Protein AF-W2XTQ4-F1 (afdb_monomer_lite)

Foldseek 3Di:
DWADQAQDPWDDKDWDADPVRFIWIDTPDPDAIKTKDKDKDFQFDCPPVCLPDDDTWDADPVRGMIIAIFIDGDPCVVVVFDPVQWDWDAKDKDFQDKAWDPDFAQWKKWKKWFADDDAQKKWFKQFLAFPVGFRQWTFIQGRVQQKTKIFRQRFDACPQCVNVVVVHGDDGDMTMDHHDWTWHWDDPDPPDDTDTDTHIWIWIWTRHNFKIWIDIPSRHIYIDGGDGRPPPGGRTIMIIHMNGIIIMFAHDPPDPDPDPDDPDDDDTTITMRRCVDPDPVVPDDDDDDDDDDDDDDDPVPVVVVVPPPDDDDDDDPPDDDDDDDDDDD

pLDDT: mean 73.16, std 25.36, range [21.41, 97.94]

Secondary structure (DSSP, 8-state):
----S-SSS-EEEEEEE-TTS-EEEEEETT---EEEEEEEE-SEE-TT-GGGSSSSEEE-TTSS-EEEEEEEE-GGGGGG--GGGEE-PPPEEEESS-EEEEEE-SEEEEEEEEEEE-TT-EEEEEEEE-TT----EEEEEETTTTEEEEE-TTT--TTSHHHHHTT-PPP---EEEE--PPEEEE-SSTTS--EEEEPPEEEEEEEETTEEEEEETTBEEEEEE----TTSS---EEEEEESSEEEEEE--TT-PPPPS--S-PPPP--EEE--S---STTS-S-------------TTSHHHHTT-------------PPPP-----

Structure (mmCIF, N/CA/C/O backbone):
data_AF-W2XTQ4-F1
#
_entry.id   AF-W2XTQ4-F1
#
loop_
_atom_site.group_PDB
_atom_site.id
_atom_site.type_symbol
_atom_site.label_atom_id
_atom_site.label_alt_id
_atom_site.label_comp_id
_atom_site.label_asym_id
_atom_site.label_entity_id
_atom_site.label_seq_id
_atom_site.pdbx_PDB_ins_code
_atom_site.Cartn_x
_atom_site.Cartn_y
_atom_site.Cartn_z
_atom_site.occupancy
_atom_site.B_iso_or_equiv
_atom_site.auth_seq_id
_atom_site.auth_comp_id
_atom_site.auth_asym_id
_atom_site.auth_atom_id
_atom_site.pdbx_PDB_model_num
ATOM 1 N N . MET A 1 1 ? 5.758 16.813 -13.718 1.00 60.22 1 MET A N 1
ATOM 2 C CA . MET A 1 1 ? 5.606 15.598 -12.892 1.00 60.22 1 MET A CA 1
ATOM 3 C C . MET A 1 1 ? 4.162 15.161 -13.041 1.00 60.22 1 MET A C 1
ATOM 5 O O . MET A 1 1 ? 3.302 16.027 -12.979 1.00 60.22 1 MET A O 1
ATOM 9 N N . VAL A 1 2 ? 3.907 13.888 -13.324 1.00 80.12 2 VAL A N 1
ATOM 10 C CA . VAL A 1 2 ? 2.549 13.318 -13.345 1.00 80.12 2 VAL A CA 1
ATOM 11 C C . VAL A 1 2 ? 2.475 12.247 -12.278 1.00 80.12 2 VAL A C 1
ATOM 13 O O . VAL A 1 2 ? 3.478 11.597 -11.984 1.00 80.12 2 VAL A O 1
ATOM 16 N N . GLY A 1 3 ? 1.312 12.143 -11.659 1.00 86.19 3 GLY A N 1
ATOM 17 C CA . GLY A 1 3 ? 1.116 11.345 -10.468 1.00 86.19 3 GLY A CA 1
ATOM 18 C C . GLY A 1 3 ? -0.142 11.766 -9.736 1.00 86.19 3 GLY A C 1
ATOM 19 O O . GLY A 1 3 ? -0.597 12.903 -9.864 1.00 86.19 3 GLY A O 1
ATOM 20 N N . VAL A 1 4 ? -0.656 10.852 -8.929 1.00 89.56 4 VAL A N 1
ATOM 21 C CA . VAL A 1 4 ? -1.723 11.113 -7.969 1.00 89.56 4 VAL A CA 1
ATOM 22 C C . VAL A 1 4 ? -1.098 11.096 -6.573 1.00 89.56 4 VAL A C 1
ATOM 24 O O . VAL A 1 4 ? -0.421 10.131 -6.222 1.00 89.56 4 VAL A O 1
ATOM 27 N N . SER A 1 5 ? -1.282 12.168 -5.791 1.00 89.62 5 SER A N 1
ATOM 28 C CA . SER A 1 5 ? -0.652 12.317 -4.466 1.00 89.62 5 SER A CA 1
ATOM 29 C C . SER A 1 5 ? -1.231 11.397 -3.392 1.00 89.62 5 SER A C 1
ATOM 31 O O . SER A 1 5 ? -0.560 11.117 -2.397 1.00 89.62 5 SER A O 1
ATOM 33 N N . ASP A 1 6 ? -2.483 10.985 -3.578 1.00 91.94 6 ASP A N 1
ATOM 34 C CA . ASP A 1 6 ? -3.183 9.933 -2.845 1.00 91.94 6 ASP A CA 1
ATOM 35 C C . ASP A 1 6 ? -4.415 9.513 -3.651 1.00 91.94 6 ASP A C 1
ATOM 37 O O . ASP A 1 6 ? -5.055 10.368 -4.266 1.00 91.94 6 ASP A O 1
ATOM 41 N N . ARG A 1 7 ? -4.734 8.219 -3.691 1.00 90.38 7 ARG A N 1
ATOM 42 C CA . ARG A 1 7 ? -5.797 7.692 -4.558 1.00 90.38 7 ARG A CA 1
ATOM 43 C C . ARG A 1 7 ? -7.169 7.573 -3.887 1.00 90.38 7 ARG A C 1
ATOM 45 O O . ARG A 1 7 ? -8.062 7.009 -4.514 1.00 90.38 7 ARG A O 1
ATOM 52 N N . CYS A 1 8 ? -7.374 8.082 -2.664 1.00 87.56 8 CYS A N 1
ATOM 53 C CA . CYS A 1 8 ? -8.699 8.016 -2.032 1.00 87.56 8 CYS A CA 1
ATOM 54 C C . CYS A 1 8 ? -9.037 9.120 -1.016 1.00 87.56 8 CYS A C 1
ATOM 56 O O . CYS A 1 8 ? -9.176 10.267 -1.422 1.00 87.56 8 CYS A O 1
ATOM 58 N N . ASP A 1 9 ? -9.247 8.780 0.267 1.00 80.88 9 ASP A N 1
ATOM 59 C CA . ASP A 1 9 ? -9.940 9.597 1.284 1.00 80.88 9 ASP A CA 1
ATOM 60 C C . ASP A 1 9 ? -9.151 10.878 1.674 1.00 80.88 9 ASP A C 1
ATOM 62 O O . ASP A 1 9 ? -9.571 11.655 2.532 1.00 80.88 9 ASP A O 1
ATOM 66 N N . TRP A 1 10 ? -8.006 11.116 1.031 1.00 86.50 10 TRP A N 1
ATOM 67 C CA . TRP A 1 10 ? -7.130 12.269 1.198 1.00 86.50 10 TRP A CA 1
ATOM 68 C C . TRP A 1 10 ? -7.424 13.363 0.166 1.00 86.50 10 TRP A C 1
ATOM 70 O O . TRP A 1 10 ? -7.422 13.126 -1.043 1.00 86.50 10 TRP A O 1
ATOM 80 N N . TYR A 1 11 ? -7.567 14.610 0.626 1.00 89.31 11 TYR A N 1
ATOM 81 C CA . TYR A 1 11 ? -7.790 15.759 -0.259 1.00 89.31 11 TYR A CA 1
ATOM 82 C C . TYR A 1 11 ? -7.131 17.052 0.248 1.00 89.31 11 TYR A C 1
ATOM 84 O O . TYR A 1 11 ? -6.504 17.073 1.302 1.00 89.31 11 TYR A O 1
ATOM 92 N N . ALA A 1 12 ? -7.268 18.150 -0.504 1.00 90.38 12 ALA A N 1
ATOM 93 C CA . ALA A 1 12 ? -6.798 19.488 -0.132 1.00 90.38 12 ALA A CA 1
ATOM 94 C C . ALA A 1 12 ? -5.296 19.535 0.205 1.00 90.38 12 ALA A C 1
ATOM 96 O O . ALA A 1 12 ? -4.871 20.142 1.190 1.00 90.38 12 ALA A O 1
ATOM 97 N N . SER A 1 13 ? -4.491 18.867 -0.625 1.00 90.44 13 SER A N 1
ATOM 98 C CA . SER A 1 13 ? -3.046 18.809 -0.444 1.00 90.44 13 SER A CA 1
ATOM 99 C C . SER A 1 13 ? -2.411 20.202 -0.511 1.00 90.44 13 SER A C 1
ATOM 101 O O . SER A 1 13 ? -2.707 20.987 -1.411 1.00 90.44 13 SER A O 1
ATOM 103 N N . SER A 1 14 ? -1.493 20.476 0.410 1.00 91.69 14 SER A N 1
ATOM 104 C CA . SER A 1 14 ? -0.631 21.658 0.434 1.00 91.69 14 SER A CA 1
ATOM 105 C C . SER A 1 14 ? 0.825 21.213 0.485 1.00 91.69 14 SER A C 1
ATOM 107 O O . SER A 1 14 ? 1.152 20.213 1.126 1.00 91.69 14 SER A O 1
ATOM 109 N N . ILE A 1 15 ? 1.694 21.945 -0.208 1.00 93.50 15 ILE A N 1
ATOM 110 C CA . ILE A 1 15 ? 3.120 21.641 -0.310 1.00 93.50 15 ILE A CA 1
ATOM 111 C C . ILE A 1 15 ? 3.938 22.823 0.204 1.00 93.50 15 ILE A C 1
ATOM 113 O O . ILE A 1 15 ? 3.622 23.974 -0.094 1.00 93.50 15 ILE A O 1
ATOM 117 N N . TYR A 1 16 ? 4.983 22.533 0.968 1.00 94.00 16 TYR A N 1
ATOM 118 C CA . TYR A 1 16 ? 5.972 23.510 1.412 1.00 94.00 16 TYR A CA 1
ATOM 119 C C . TYR A 1 16 ? 7.366 22.877 1.402 1.00 94.00 16 TYR A C 1
ATOM 121 O O . TYR A 1 16 ? 7.498 21.655 1.341 1.00 94.00 16 TYR A O 1
ATOM 129 N N . THR A 1 17 ? 8.405 23.704 1.452 1.00 95.81 17 THR A N 1
ATOM 130 C CA . THR A 1 17 ? 9.794 23.243 1.562 1.00 95.81 17 THR A CA 1
ATOM 131 C C . THR A 1 17 ? 10.233 23.336 3.019 1.00 95.81 17 THR A C 1
ATOM 133 O O . THR A 1 17 ? 10.021 24.373 3.648 1.00 95.81 17 THR A O 1
ATOM 136 N N . ASP A 1 18 ? 10.789 22.259 3.576 1.00 91.38 18 ASP A N 1
ATOM 137 C CA . ASP A 1 18 ? 11.335 22.270 4.938 1.00 91.38 18 ASP A CA 1
ATOM 138 C C . ASP A 1 18 ? 12.758 22.865 4.993 1.00 91.38 18 ASP A C 1
ATOM 140 O O . ASP A 1 18 ? 13.362 23.188 3.971 1.00 91.38 18 ASP A O 1
ATOM 144 N N . ASN A 1 19 ? 13.322 22.975 6.199 1.00 91.25 19 ASN A N 1
ATOM 145 C CA . ASN A 1 19 ? 14.671 23.517 6.420 1.00 91.25 19 ASN A CA 1
ATOM 146 C C . ASN A 1 19 ? 15.806 22.641 5.846 1.00 91.25 19 ASN A C 1
ATOM 148 O O . ASN A 1 19 ? 16.964 23.043 5.902 1.00 91.25 19 ASN A O 1
ATOM 152 N N . ASN A 1 20 ? 15.497 21.444 5.336 1.00 90.94 20 ASN A N 1
ATOM 153 C CA . ASN A 1 20 ? 16.443 20.523 4.703 1.00 90.94 20 ASN A CA 1
ATOM 154 C C . ASN A 1 20 ? 16.205 20.421 3.184 1.00 90.94 20 ASN A C 1
ATOM 156 O O . ASN A 1 20 ? 16.573 19.413 2.576 1.00 90.94 20 ASN A O 1
ATOM 160 N N . ASP A 1 21 ? 15.545 21.420 2.588 1.00 92.62 21 ASP A N 1
ATOM 161 C CA . ASP A 1 21 ? 15.193 21.487 1.166 1.00 92.62 21 ASP A CA 1
ATOM 162 C C . ASP A 1 21 ? 14.301 20.330 0.675 1.00 92.62 21 ASP A C 1
ATOM 164 O O . ASP A 1 21 ? 14.247 20.014 -0.520 1.00 92.62 21 ASP A O 1
ATOM 168 N N . LYS A 1 22 ? 13.556 19.683 1.580 1.00 92.06 22 LYS A N 1
ATOM 169 C CA . LYS A 1 22 ? 12.593 18.639 1.216 1.00 92.06 22 LYS A CA 1
ATOM 170 C C . LYS A 1 22 ? 11.252 19.256 0.879 1.00 92.06 22 LYS A C 1
ATOM 172 O O . LYS A 1 22 ? 10.713 20.051 1.644 1.00 92.06 22 LYS A O 1
ATOM 177 N N . ASN A 1 23 ? 10.656 18.809 -0.223 1.00 94.75 23 ASN A N 1
ATOM 178 C CA . ASN A 1 23 ? 9.264 19.127 -0.514 1.00 94.75 23 ASN A CA 1
ATOM 179 C C . ASN A 1 23 ? 8.361 18.247 0.354 1.00 94.75 23 ASN A C 1
ATOM 181 O O . ASN A 1 23 ? 8.284 17.031 0.153 1.00 94.75 23 ASN A O 1
ATOM 185 N N . VAL A 1 24 ? 7.687 18.867 1.316 1.00 94.81 24 VAL A N 1
ATOM 186 C CA . VAL A 1 24 ? 6.777 18.206 2.243 1.00 94.81 24 VAL A CA 1
ATOM 187 C C . VAL A 1 24 ? 5.342 18.448 1.802 1.00 94.81 24 VAL A C 1
ATOM 189 O O . VAL A 1 24 ? 4.906 19.586 1.633 1.00 94.81 24 VAL A O 1
ATOM 192 N N . LEU A 1 25 ? 4.608 17.356 1.619 1.00 93.00 25 LEU A N 1
ATOM 193 C CA . LEU A 1 25 ? 3.191 17.345 1.306 1.00 93.00 25 LEU A CA 1
ATOM 194 C C . LEU A 1 25 ? 2.390 16.995 2.562 1.00 93.00 25 LEU A C 1
ATOM 196 O O . LEU A 1 25 ? 2.622 15.968 3.203 1.00 93.00 25 LEU A O 1
ATOM 200 N N . ILE A 1 26 ? 1.407 17.834 2.860 1.00 91.75 26 ILE A N 1
ATOM 201 C CA . ILE A 1 26 ? 0.380 17.608 3.877 1.00 91.75 26 ILE A CA 1
ATOM 202 C C . ILE A 1 26 ? -0.995 17.733 3.231 1.00 91.75 26 ILE A C 1
ATOM 204 O O . ILE A 1 26 ? -1.133 18.307 2.153 1.00 91.75 26 ILE A O 1
ATOM 208 N N . GLY A 1 27 ? -2.022 17.190 3.864 1.00 87.94 27 GLY A N 1
ATOM 209 C CA . GLY A 1 27 ? -3.370 17.226 3.319 1.00 87.94 27 GLY A CA 1
ATOM 210 C C . GLY A 1 27 ? -4.399 16.784 4.337 1.00 87.94 27 GLY A C 1
ATOM 211 O O . GLY A 1 27 ? -4.090 16.428 5.475 1.00 87.94 27 GLY A O 1
ATOM 212 N N . TRP A 1 28 ? -5.653 16.866 3.929 1.00 82.81 28 TRP A N 1
ATOM 213 C CA . TRP A 1 28 ? -6.788 16.580 4.776 1.00 82.81 28 TRP A CA 1
ATOM 214 C C . TRP A 1 28 ? -7.114 15.090 4.737 1.00 82.81 28 TRP A C 1
ATOM 216 O O . TRP A 1 28 ? -7.752 14.625 3.799 1.00 82.81 28 TRP A O 1
ATOM 226 N N . MET A 1 29 ? -6.648 14.371 5.765 1.00 75.50 29 MET A N 1
ATOM 227 C CA . MET A 1 29 ? -7.227 13.129 6.300 1.00 75.50 29 MET A CA 1
ATOM 228 C C . MET A 1 29 ? -6.543 12.707 7.626 1.00 75.50 29 MET A C 1
ATOM 230 O O . MET A 1 29 ? -6.311 11.522 7.828 1.00 75.50 29 MET A O 1
ATOM 234 N N . LEU A 1 30 ? -6.205 13.634 8.544 1.00 65.69 30 LEU A N 1
ATOM 235 C CA . LEU A 1 30 ? -5.440 13.334 9.785 1.00 65.69 30 LEU A CA 1
ATOM 236 C C . LEU A 1 30 ? -4.272 12.364 9.539 1.00 65.69 30 LEU A C 1
ATOM 238 O O . LEU A 1 30 ? -4.198 11.277 10.114 1.00 65.69 30 LEU A O 1
ATOM 242 N N . SER A 1 31 ? -3.418 12.748 8.609 1.00 76.19 31 SER A N 1
ATOM 243 C CA . SER A 1 31 ? -2.576 11.828 7.874 1.00 76.19 31 SER A CA 1
ATOM 244 C C . SER A 1 31 ? -1.106 12.227 7.953 1.00 76.19 31 SER A C 1
ATOM 246 O O . SER A 1 31 ? -0.775 13.379 8.254 1.00 76.19 31 SER A O 1
ATOM 248 N N . VAL A 1 32 ? -0.205 11.267 7.754 1.00 90.00 32 VAL A N 1
ATOM 249 C CA . VAL A 1 32 ? 1.225 11.484 7.978 1.00 90.00 32 VAL A CA 1
ATOM 250 C C . VAL A 1 32 ? 1.807 12.449 6.935 1.00 90.00 32 VAL A C 1
ATOM 252 O O . VAL A 1 32 ? 1.440 12.382 5.757 1.00 90.00 32 VAL A O 1
ATOM 255 N N . PRO A 1 33 ? 2.735 13.346 7.326 1.00 92.50 33 PRO A N 1
ATOM 256 C CA . PRO A 1 33 ? 3.447 14.194 6.377 1.00 92.50 33 PRO A CA 1
ATOM 257 C C . PRO A 1 33 ? 4.277 13.339 5.416 1.00 92.50 33 PRO A C 1
ATOM 259 O O . PRO A 1 33 ? 4.882 12.336 5.811 1.00 92.50 33 PRO A O 1
ATOM 262 N N . ARG A 1 34 ? 4.323 13.751 4.148 1.00 93.50 34 ARG A N 1
ATOM 263 C CA . ARG A 1 34 ? 4.948 12.988 3.059 1.00 93.50 34 ARG A CA 1
ATOM 264 C C . ARG A 1 34 ? 6.080 13.787 2.435 1.00 93.50 34 ARG A C 1
ATOM 266 O O . ARG A 1 34 ? 5.943 14.984 2.219 1.00 93.50 34 ARG A O 1
ATOM 273 N N . GLU A 1 35 ? 7.178 13.128 2.104 1.00 94.75 35 GLU A N 1
ATOM 274 C CA . GLU A 1 35 ? 8.188 13.675 1.200 1.00 94.75 35 GLU A CA 1
ATOM 275 C C . GLU A 1 35 ? 7.741 13.391 -0.238 1.00 94.75 35 GLU A C 1
ATOM 277 O O . GLU A 1 35 ? 7.417 12.246 -0.574 1.00 94.75 35 GLU A O 1
ATOM 282 N N . VAL A 1 36 ? 7.716 14.422 -1.084 1.00 94.44 36 VAL A N 1
ATOM 283 C CA . VAL A 1 36 ? 7.367 14.296 -2.505 1.00 94.44 36 VAL A CA 1
ATOM 284 C C . VAL A 1 36 ? 8.520 14.712 -3.410 1.00 94.44 36 VAL A C 1
ATOM 286 O O . VAL A 1 36 ? 9.294 15.619 -3.112 1.00 94.44 36 VAL A O 1
ATOM 289 N N . GLY A 1 37 ? 8.646 14.041 -4.548 1.00 93.44 37 GLY A N 1
ATOM 290 C CA . GLY A 1 37 ? 9.739 14.273 -5.486 1.00 93.44 37 GLY A CA 1
ATOM 291 C C . GLY A 1 37 ? 9.514 13.572 -6.816 1.00 93.44 37 GLY A C 1
ATOM 292 O O . GLY A 1 37 ? 8.406 13.150 -7.129 1.00 93.44 37 GLY A O 1
ATOM 293 N N . VAL A 1 38 ? 10.562 13.455 -7.630 1.00 92.38 38 VAL A N 1
ATOM 294 C CA . VAL A 1 38 ? 10.506 12.683 -8.880 1.00 92.38 38 VAL A CA 1
ATOM 295 C C . VAL A 1 38 ? 11.062 11.289 -8.615 1.00 92.38 38 VAL A C 1
ATOM 297 O O . VAL A 1 38 ? 12.249 11.146 -8.324 1.00 92.38 38 VAL A O 1
ATOM 300 N N . ALA A 1 39 ? 10.231 10.261 -8.769 1.00 92.06 39 ALA A N 1
ATOM 301 C CA . ALA A 1 39 ? 10.692 8.880 -8.806 1.00 92.06 39 ALA A CA 1
ATOM 302 C C . ALA A 1 39 ? 11.054 8.504 -10.249 1.00 92.06 39 ALA A C 1
ATOM 304 O O . ALA A 1 39 ? 10.296 8.771 -11.184 1.00 92.06 39 ALA A O 1
ATOM 305 N N . ILE A 1 40 ? 12.232 7.904 -10.428 1.00 91.31 40 ILE A N 1
ATOM 306 C CA . ILE A 1 40 ? 12.733 7.445 -11.727 1.00 91.31 40 ILE A CA 1
ATOM 307 C C . ILE A 1 40 ? 13.061 5.962 -11.615 1.00 91.31 40 ILE A C 1
ATOM 309 O O . ILE A 1 40 ? 13.910 5.591 -10.800 1.00 91.31 40 ILE A O 1
ATOM 313 N N . VAL A 1 41 ? 12.428 5.153 -12.460 1.00 89.50 41 VAL A N 1
ATOM 314 C CA . VAL A 1 41 ? 12.773 3.741 -12.671 1.00 89.50 41 VAL A CA 1
ATOM 315 C C . VAL A 1 41 ? 13.462 3.649 -14.030 1.00 89.50 41 VAL A C 1
ATOM 317 O O . VAL A 1 41 ? 13.018 4.293 -14.980 1.00 89.50 41 VAL A O 1
ATOM 320 N N . ARG A 1 42 ? 14.590 2.942 -14.098 1.00 89.38 42 ARG A N 1
ATOM 321 C CA . ARG A 1 42 ? 15.464 2.845 -15.277 1.00 89.38 42 ARG A CA 1
ATOM 322 C C . ARG A 1 42 ? 15.679 1.387 -15.641 1.00 89.38 42 ARG A C 1
ATOM 324 O O . ARG A 1 42 ? 15.408 0.523 -14.813 1.00 89.38 42 ARG A O 1
ATOM 331 N N . ASP A 1 43 ? 16.217 1.169 -16.835 1.00 88.12 43 ASP A N 1
ATOM 332 C CA . ASP A 1 43 ? 16.655 -0.139 -17.316 1.00 88.12 43 ASP A CA 1
ATOM 333 C C . ASP A 1 43 ? 15.504 -1.158 -17.332 1.00 88.12 43 ASP A C 1
ATOM 335 O O . ASP A 1 43 ? 15.683 -2.339 -17.040 1.00 88.12 43 ASP A O 1
ATOM 339 N N . ILE A 1 44 ? 14.299 -0.672 -17.649 1.00 87.12 44 ILE A N 1
ATOM 340 C CA . ILE A 1 44 ? 13.077 -1.472 -17.670 1.00 87.12 44 ILE A CA 1
ATOM 341 C C . ILE A 1 44 ? 13.099 -2.383 -18.890 1.00 87.12 44 ILE A C 1
ATOM 343 O O . ILE A 1 44 ? 13.146 -1.923 -20.031 1.00 87.12 44 ILE A O 1
ATOM 347 N N . TYR A 1 45 ? 12.997 -3.680 -18.633 1.00 85.56 45 TYR A N 1
ATOM 348 C CA . TYR A 1 45 ? 12.687 -4.678 -19.633 1.00 85.56 45 TYR A CA 1
ATOM 349 C C . TYR A 1 45 ? 11.174 -4.887 -19.684 1.00 85.56 45 TYR A C 1
ATOM 351 O O . TYR A 1 45 ? 10.590 -5.602 -18.873 1.00 85.56 45 TYR A O 1
ATOM 359 N N . ASP A 1 46 ? 10.518 -4.220 -20.629 1.00 77.50 46 ASP A N 1
ATOM 360 C CA . ASP A 1 46 ? 9.060 -4.243 -20.744 1.00 77.50 46 ASP A CA 1
ATOM 361 C C . ASP A 1 46 ? 8.553 -5.488 -21.494 1.00 77.50 46 ASP A C 1
ATOM 363 O O . ASP A 1 46 ? 8.059 -5.394 -22.619 1.00 77.50 46 ASP A O 1
ATOM 367 N N . VAL A 1 47 ? 8.700 -6.666 -20.874 1.00 67.12 47 VAL A N 1
ATOM 368 C CA . VAL A 1 47 ? 8.258 -7.969 -21.425 1.00 67.12 47 VAL A CA 1
ATOM 369 C C . VAL A 1 47 ? 6.785 -7.942 -21.830 1.00 67.12 47 VAL A C 1
ATOM 371 O O . VAL A 1 47 ? 6.399 -8.498 -22.856 1.00 67.12 47 VAL A O 1
ATOM 374 N N . ASP A 1 48 ? 5.978 -7.249 -21.035 1.00 65.75 48 ASP A N 1
ATOM 375 C CA . ASP A 1 48 ? 4.523 -7.317 -21.080 1.00 65.75 48 ASP A CA 1
ATOM 376 C C . ASP A 1 48 ? 3.875 -6.072 -21.729 1.00 65.75 48 ASP A C 1
ATOM 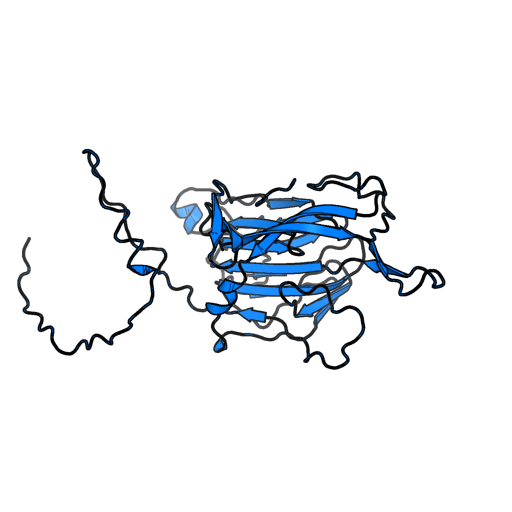378 O O . ASP A 1 48 ? 2.655 -5.911 -21.689 1.00 65.75 48 ASP A O 1
ATOM 382 N N . GLN A 1 49 ? 4.667 -5.168 -22.327 1.00 67.69 49 GLN A N 1
ATOM 383 C CA . GLN A 1 49 ? 4.204 -3.887 -22.903 1.00 67.69 49 GLN A CA 1
ATOM 384 C C . GLN A 1 49 ? 3.425 -2.991 -21.916 1.00 67.69 49 GLN A C 1
ATOM 386 O O . GLN A 1 49 ? 2.566 -2.186 -22.298 1.00 67.69 49 GLN A O 1
ATOM 391 N N . HIS A 1 50 ? 3.722 -3.109 -20.624 1.00 67.56 50 HIS A N 1
ATOM 392 C CA . HIS A 1 50 ? 3.042 -2.409 -19.542 1.00 67.56 50 HIS A CA 1
ATOM 393 C C . HIS A 1 50 ? 3.391 -0.919 -19.465 1.00 67.56 50 HIS A C 1
ATOM 395 O O . HIS A 1 50 ? 2.665 -0.161 -18.816 1.00 67.56 50 HIS A O 1
ATOM 401 N N . LEU A 1 51 ? 4.445 -0.454 -20.145 1.00 72.19 51 LEU A N 1
ATOM 402 C CA . LEU A 1 51 ? 4.781 0.973 -20.177 1.00 72.19 51 LEU A CA 1
ATOM 403 C C . LEU A 1 51 ? 3.702 1.824 -20.862 1.00 72.19 51 LEU A C 1
ATOM 405 O O . LEU A 1 51 ? 3.605 3.019 -20.584 1.00 72.19 51 LEU A O 1
ATOM 409 N N . VAL A 1 52 ? 2.856 1.206 -21.694 1.00 62.41 52 VAL A N 1
ATOM 410 C CA . VAL A 1 52 ? 1.713 1.839 -22.382 1.00 62.41 52 VAL A CA 1
ATOM 411 C C . VAL A 1 52 ? 0.382 1.584 -21.635 1.00 62.41 52 VAL A C 1
ATOM 413 O O . VAL A 1 52 ? -0.703 1.756 -22.185 1.00 62.41 52 VAL A O 1
ATOM 416 N N . GLY A 1 53 ? 0.450 1.151 -20.372 1.00 67.81 53 GLY A N 1
ATOM 417 C CA . GLY A 1 53 ? -0.699 0.762 -19.554 1.00 67.81 53 GLY A CA 1
ATOM 418 C C . GLY A 1 53 ? -1.390 1.897 -18.788 1.00 67.81 53 GLY A C 1
ATOM 419 O O . GLY A 1 53 ? -1.110 3.084 -18.947 1.00 67.81 53 GLY A O 1
ATOM 420 N N . LYS A 1 54 ? -2.329 1.506 -17.917 1.00 76.12 54 LYS A N 1
ATOM 421 C CA . LYS A 1 54 ? -3.045 2.427 -17.024 1.00 76.12 54 LYS A CA 1
ATOM 422 C C . LYS A 1 54 ? -2.143 2.823 -15.861 1.00 76.12 54 LYS A C 1
ATOM 424 O O . LYS A 1 54 ? -1.979 2.027 -14.944 1.00 76.12 54 LYS A O 1
ATOM 429 N N . GLY A 1 55 ? -1.626 4.044 -15.848 1.00 78.06 55 GLY A N 1
ATOM 430 C CA . GLY A 1 55 ? -1.010 4.606 -14.652 1.00 78.06 55 GLY A CA 1
ATOM 431 C C . GLY A 1 55 ? -0.360 5.965 -14.865 1.00 78.06 55 GLY A C 1
ATOM 432 O O . GLY A 1 55 ? -0.408 6.540 -15.950 1.00 78.06 55 GLY A O 1
ATOM 433 N N . ASP A 1 56 ? 0.203 6.497 -13.784 1.00 85.50 56 ASP A N 1
ATOM 434 C CA . ASP A 1 56 ? 0.573 7.907 -13.696 1.00 85.50 56 ASP A CA 1
ATOM 435 C C . ASP A 1 56 ? 2.084 8.105 -13.876 1.00 85.50 56 ASP A C 1
ATOM 437 O O . ASP A 1 56 ? 2.806 8.429 -12.932 1.00 85.50 56 ASP A O 1
ATOM 441 N N . TRP A 1 57 ? 2.599 7.892 -15.085 1.00 89.00 57 TRP A N 1
ATOM 442 C CA . TRP A 1 57 ? 4.019 8.088 -15.396 1.00 89.00 57 TRP A CA 1
ATOM 443 C C . TRP A 1 57 ? 4.240 8.631 -16.809 1.00 89.00 57 TRP A C 1
ATOM 445 O O . TRP A 1 57 ? 3.386 8.539 -17.684 1.00 89.00 57 TRP A O 1
ATOM 455 N N . ILE A 1 58 ? 5.425 9.201 -17.030 1.00 89.25 58 ILE A N 1
ATOM 456 C CA . ILE A 1 58 ? 5.954 9.530 -18.358 1.00 89.25 58 ILE A CA 1
ATOM 457 C C . ILE A 1 58 ? 7.014 8.494 -18.705 1.00 89.25 58 ILE A C 1
ATOM 459 O O . ILE A 1 58 ? 7.894 8.227 -17.887 1.00 89.25 58 ILE A O 1
ATOM 463 N N . VAL A 1 59 ? 6.952 7.963 -19.921 1.00 88.75 59 VAL A N 1
ATOM 464 C CA . VAL A 1 59 ? 7.925 7.009 -20.467 1.00 88.75 59 VAL A CA 1
ATOM 465 C C . VAL A 1 59 ? 8.959 7.758 -21.318 1.00 88.75 59 VAL A C 1
ATOM 467 O O . VAL A 1 59 ? 8.613 8.735 -21.982 1.00 88.75 59 VAL A O 1
ATOM 470 N N . SER A 1 60 ? 10.226 7.337 -21.284 1.00 86.81 60 SER A N 1
ATOM 471 C CA . SER A 1 60 ? 11.267 7.811 -22.206 1.00 86.81 60 SER A CA 1
ATOM 472 C C . SER A 1 60 ? 11.000 7.375 -23.649 1.00 86.81 60 SER A C 1
ATOM 474 O O . SER A 1 60 ? 10.337 6.369 -23.896 1.00 86.81 60 SER A O 1
ATOM 476 N N . ASP A 1 61 ? 11.599 8.078 -24.613 1.00 85.00 61 ASP A N 1
ATOM 477 C CA . ASP A 1 61 ? 11.531 7.694 -26.031 1.00 85.00 61 ASP A CA 1
ATOM 478 C C . ASP A 1 61 ? 12.111 6.290 -26.280 1.00 85.00 61 ASP A C 1
ATOM 480 O O . ASP A 1 61 ? 11.601 5.536 -27.109 1.00 85.00 61 ASP A O 1
ATOM 484 N N . SER A 1 62 ? 13.148 5.920 -25.520 1.00 81.69 62 SER A N 1
ATOM 485 C CA . SER A 1 62 ? 13.787 4.599 -25.528 1.00 81.69 62 SER A CA 1
ATOM 486 C C . SER A 1 62 ? 12.963 3.498 -24.851 1.00 81.69 62 SER A C 1
ATOM 488 O O . SER A 1 62 ? 13.327 2.332 -24.970 1.00 81.69 62 SER A O 1
ATOM 490 N N . LYS A 1 63 ? 11.843 3.835 -24.191 1.00 82.38 63 LYS A N 1
ATOM 491 C CA . LYS A 1 63 ? 10.925 2.895 -23.516 1.00 82.38 63 LYS A CA 1
ATOM 492 C C . LYS A 1 63 ? 11.590 1.985 -22.478 1.00 82.38 63 LYS A C 1
ATOM 494 O O . LYS A 1 63 ? 11.206 0.839 -22.303 1.00 82.38 63 LYS A O 1
ATOM 499 N N . ASP A 1 64 ? 12.571 2.523 -21.776 1.00 83.75 64 ASP A N 1
ATOM 500 C CA . ASP A 1 64 ? 13.366 1.837 -20.751 1.00 83.75 64 ASP A CA 1
ATOM 501 C C . ASP A 1 64 ? 13.389 2.608 -19.421 1.00 83.75 64 ASP A C 1
ATOM 503 O O . ASP A 1 64 ? 13.913 2.129 -18.416 1.00 83.75 64 ASP A O 1
ATOM 507 N N . ILE A 1 65 ? 12.835 3.823 -19.397 1.00 88.19 65 ILE A N 1
ATOM 508 C CA . ILE A 1 65 ? 12.831 4.706 -18.236 1.00 88.19 65 ILE A CA 1
ATOM 509 C C . ILE A 1 65 ? 11.422 5.249 -18.041 1.00 88.19 65 ILE A C 1
ATOM 511 O O . ILE A 1 65 ? 10.828 5.801 -18.969 1.00 88.19 65 ILE A O 1
ATOM 515 N N . ILE A 1 66 ? 10.929 5.194 -16.804 1.00 91.12 66 ILE A N 1
ATOM 516 C CA . ILE A 1 66 ? 9.743 5.947 -16.394 1.00 91.12 66 ILE A CA 1
ATOM 517 C C . ILE A 1 66 ? 10.084 7.022 -15.373 1.00 91.12 66 ILE A C 1
ATOM 519 O O . ILE A 1 66 ? 10.975 6.870 -14.534 1.00 91.12 66 ILE A O 1
ATOM 523 N N . LYS A 1 67 ? 9.334 8.121 -15.436 1.00 92.50 67 LYS A N 1
ATOM 524 C CA . LYS A 1 67 ? 9.325 9.188 -14.435 1.00 92.50 67 LYS A CA 1
ATOM 525 C C . LYS A 1 67 ? 7.912 9.354 -13.894 1.00 92.50 67 LYS A C 1
ATOM 527 O O . LYS A 1 67 ? 6.980 9.575 -14.663 1.00 92.50 67 LYS A O 1
ATOM 532 N N . THR A 1 68 ? 7.766 9.311 -12.579 1.00 93.56 68 THR A N 1
ATOM 533 C CA . THR A 1 68 ? 6.484 9.466 -11.879 1.00 93.56 68 THR A CA 1
ATOM 534 C C . THR A 1 68 ? 6.655 10.332 -10.628 1.00 93.56 68 THR A C 1
ATOM 536 O O . THR A 1 68 ? 7.770 10.745 -10.288 1.00 93.56 68 THR A O 1
ATOM 539 N N . LEU A 1 69 ? 5.549 10.658 -9.967 1.00 94.06 69 LEU A N 1
ATOM 540 C CA . LEU A 1 69 ? 5.548 11.266 -8.643 1.00 94.06 69 LEU A CA 1
ATOM 541 C C . LEU A 1 69 ? 6.123 10.268 -7.631 1.00 94.06 69 LEU A C 1
ATOM 543 O O . LEU A 1 69 ? 5.563 9.203 -7.393 1.00 94.06 69 LEU A O 1
ATOM 547 N N . GLY A 1 70 ? 7.243 10.640 -7.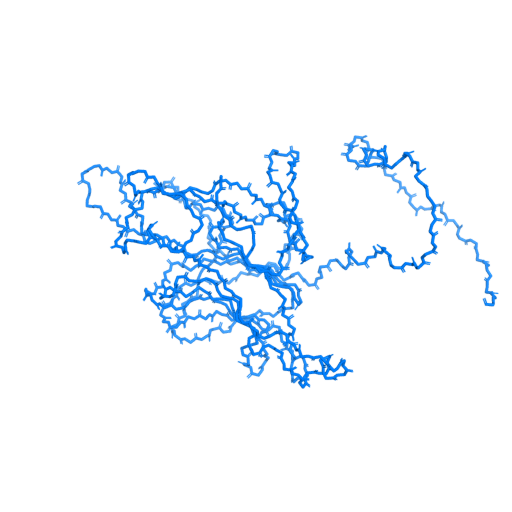023 1.00 95.38 70 GLY A N 1
ATOM 548 C CA . GLY A 1 70 ? 7.723 10.013 -5.804 1.00 95.38 70 GLY A CA 1
ATOM 549 C C . GLY A 1 70 ? 6.916 10.529 -4.619 1.00 95.38 70 GLY A C 1
ATOM 550 O O . GLY A 1 70 ? 6.723 11.739 -4.486 1.00 95.38 70 GLY A O 1
ATOM 551 N N . VAL A 1 71 ? 6.451 9.617 -3.776 1.00 94.38 71 VAL A N 1
ATOM 552 C CA . VAL A 1 71 ? 5.713 9.911 -2.550 1.00 94.38 71 VAL A CA 1
ATOM 553 C C . VAL A 1 71 ? 6.053 8.852 -1.510 1.00 94.38 71 VAL A C 1
ATOM 555 O O . VAL A 1 71 ? 5.885 7.657 -1.742 1.00 94.38 71 VAL A O 1
ATOM 558 N N . LYS A 1 72 ? 6.548 9.294 -0.358 1.00 95.06 72 LYS A N 1
ATOM 559 C CA . LYS A 1 72 ? 6.902 8.422 0.766 1.00 95.06 72 LYS A CA 1
ATOM 560 C C . LYS A 1 72 ? 6.694 9.153 2.093 1.00 95.06 72 LYS A C 1
ATOM 562 O O . LYS A 1 72 ? 6.624 10.384 2.094 1.00 95.06 72 LYS A O 1
ATOM 567 N N . PRO A 1 73 ? 6.624 8.448 3.227 1.00 94.56 73 PRO A N 1
ATOM 568 C CA . PRO A 1 73 ? 6.519 9.089 4.535 1.00 94.56 73 PRO A CA 1
ATOM 569 C C . PRO A 1 73 ? 7.717 9.998 4.809 1.00 94.56 73 PRO A C 1
ATOM 571 O O . PRO A 1 73 ? 8.850 9.677 4.437 1.00 94.56 73 PRO A O 1
ATOM 574 N N . LEU A 1 74 ? 7.484 11.135 5.467 1.00 93.44 74 LEU A N 1
ATOM 575 C CA . LEU A 1 74 ? 8.559 12.051 5.830 1.00 93.44 74 LEU A CA 1
ATOM 576 C C . LEU A 1 74 ? 9.571 11.332 6.732 1.00 93.44 74 LEU A C 1
ATOM 578 O O . LEU A 1 74 ? 9.214 10.784 7.774 1.00 93.44 74 LEU A O 1
ATOM 582 N N . SER A 1 75 ? 10.853 11.373 6.365 1.00 89.12 75 SER A N 1
ATOM 583 C CA . SER A 1 75 ? 11.914 10.651 7.086 1.00 89.12 75 SER A CA 1
ATOM 584 C C . SER A 1 75 ? 11.995 10.998 8.574 1.00 89.12 75 SER A C 1
ATOM 586 O O . SER A 1 75 ? 12.386 10.163 9.380 1.00 89.12 75 SER A O 1
ATOM 588 N N . ASN A 1 76 ? 11.616 12.217 8.957 1.00 86.81 76 ASN A N 1
ATOM 589 C CA . ASN A 1 76 ? 11.717 12.680 10.340 1.00 86.81 76 ASN A CA 1
ATOM 590 C C . ASN A 1 76 ? 10.675 12.031 11.260 1.00 86.81 76 ASN A C 1
ATOM 592 O O . ASN A 1 76 ? 10.847 12.063 12.474 1.00 86.81 76 ASN A O 1
ATOM 596 N N . LEU A 1 77 ? 9.651 11.363 10.711 1.00 87.50 77 LEU A N 1
ATOM 597 C CA . LEU A 1 77 ? 8.718 10.549 11.499 1.00 87.50 77 LEU A CA 1
ATOM 598 C C . LEU A 1 77 ? 9.436 9.449 12.285 1.00 87.50 77 LEU A C 1
ATOM 600 O O . LEU A 1 77 ? 8.951 9.018 13.326 1.00 87.50 77 LEU A O 1
ATOM 604 N N . GLN A 1 78 ? 10.625 9.037 11.835 1.00 85.81 78 GLN A N 1
ATOM 605 C CA . GLN A 1 78 ? 11.445 8.066 12.550 1.00 85.81 78 GLN A CA 1
ATOM 606 C C . GLN A 1 78 ? 11.863 8.547 13.946 1.00 85.81 78 GLN A C 1
ATOM 608 O O . GLN A 1 78 ? 12.036 7.716 14.830 1.00 85.81 78 GLN A O 1
ATOM 613 N N . LEU A 1 79 ? 11.972 9.864 14.156 1.00 86.75 79 LEU A N 1
ATOM 614 C CA . LEU A 1 79 ? 12.327 10.467 15.446 1.00 86.75 79 LEU A CA 1
ATOM 615 C C . LEU A 1 79 ? 11.205 10.345 16.486 1.00 86.75 79 LEU A C 1
ATOM 617 O O . LEU A 1 79 ? 11.456 10.504 17.675 1.00 86.75 79 LEU A O 1
ATOM 621 N N . LEU A 1 80 ? 9.973 10.072 16.044 1.00 85.75 80 LEU A N 1
ATOM 622 C CA . LEU A 1 80 ? 8.802 9.908 16.909 1.00 85.75 80 LEU A CA 1
ATOM 623 C C . LEU A 1 80 ? 8.584 8.448 17.335 1.00 85.75 80 LEU A C 1
ATOM 625 O O . LEU A 1 80 ? 7.636 8.150 18.060 1.00 85.75 80 LEU A O 1
ATOM 629 N N . ARG A 1 81 ? 9.421 7.521 16.858 1.00 85.75 81 ARG A N 1
ATOM 630 C CA . ARG A 1 81 ? 9.279 6.092 17.139 1.00 85.75 81 ARG A CA 1
ATOM 631 C C . ARG A 1 81 ? 9.737 5.783 18.558 1.00 85.75 81 ARG A C 1
ATOM 633 O O . ARG A 1 81 ? 10.807 6.207 18.982 1.00 85.75 81 ARG A O 1
ATOM 640 N N . ASN A 1 82 ? 8.954 4.979 19.267 1.00 83.50 82 ASN A N 1
ATOM 641 C CA . ASN A 1 82 ? 9.376 4.412 20.539 1.00 83.50 82 ASN A CA 1
ATOM 642 C C . ASN A 1 82 ? 10.251 3.178 20.277 1.00 83.50 82 ASN A C 1
ATOM 644 O O . ASN A 1 82 ? 9.739 2.139 19.863 1.00 83.50 82 ASN A O 1
ATOM 648 N N . GLU A 1 83 ? 11.554 3.273 20.545 1.00 80.94 83 GLU A N 1
ATOM 649 C CA . GLU A 1 83 ? 12.502 2.167 20.333 1.00 80.94 83 GLU A CA 1
ATOM 650 C C . GLU A 1 83 ? 12.134 0.898 21.117 1.00 80.94 83 GLU A C 1
ATOM 652 O O . GLU A 1 83 ? 12.387 -0.206 20.645 1.00 80.94 83 GLU A O 1
ATOM 657 N N . ASN A 1 84 ? 11.460 1.034 22.265 1.00 80.62 84 ASN A N 1
ATOM 658 C CA . ASN A 1 84 ? 11.017 -0.106 23.075 1.00 80.62 84 ASN A CA 1
ATOM 659 C C . ASN A 1 84 ? 9.794 -0.830 22.493 1.00 80.62 84 ASN A C 1
ATOM 661 O O . ASN A 1 84 ? 9.440 -1.902 22.968 1.00 80.62 84 ASN A O 1
ATOM 665 N N . SER A 1 85 ? 9.124 -0.232 21.504 1.00 78.81 85 SER A N 1
ATOM 666 C CA . SER A 1 85 ? 7.958 -0.817 20.829 1.00 78.81 85 SER A CA 1
ATOM 667 C C . SER A 1 85 ? 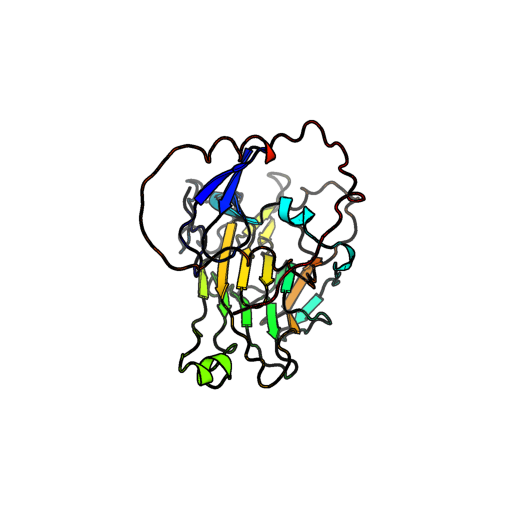8.300 -1.536 19.526 1.00 78.81 85 SER A C 1
ATOM 669 O O . SER A 1 85 ? 7.398 -1.946 18.791 1.00 78.81 85 SER A O 1
ATOM 671 N N . LEU A 1 86 ? 9.596 -1.619 19.218 1.00 79.50 86 LEU A N 1
ATOM 672 C CA . LEU A 1 86 ? 10.095 -2.182 17.982 1.00 79.50 86 LEU A CA 1
ATOM 673 C C . LEU A 1 86 ? 10.053 -3.707 18.042 1.00 79.50 86 LEU A C 1
ATOM 675 O O . LEU A 1 86 ? 10.826 -4.335 18.761 1.00 79.50 86 LEU A O 1
ATOM 679 N N . GLU A 1 87 ? 9.195 -4.291 17.219 1.00 81.56 87 GLU A N 1
ATOM 680 C CA . GLU A 1 87 ? 9.078 -5.738 17.086 1.00 81.56 87 GLU A CA 1
ATOM 681 C C . GLU A 1 87 ? 9.722 -6.220 15.791 1.00 81.56 87 GLU A C 1
ATOM 683 O O . GLU A 1 87 ? 9.465 -5.693 14.701 1.00 81.56 87 GLU A O 1
ATOM 688 N N . HIS A 1 88 ? 10.558 -7.250 15.925 1.00 72.81 88 HIS A N 1
ATOM 689 C CA . HIS A 1 88 ? 11.317 -7.846 14.836 1.00 72.81 88 HIS A CA 1
ATOM 690 C C . HIS A 1 88 ? 10.744 -9.203 14.449 1.00 72.81 88 HIS A C 1
ATOM 692 O O . HIS A 1 88 ? 10.889 -10.193 15.161 1.00 72.81 88 HIS A O 1
ATOM 698 N N . VAL A 1 89 ? 10.156 -9.264 13.260 1.00 75.56 89 VAL A N 1
ATOM 699 C CA . VAL A 1 89 ? 9.712 -10.516 12.645 1.00 75.56 89 VAL A CA 1
ATOM 700 C C . VAL A 1 89 ? 10.801 -10.992 11.687 1.00 75.56 89 VAL A C 1
ATOM 702 O O . VAL A 1 89 ? 11.297 -10.226 10.853 1.00 75.56 89 VAL A O 1
ATOM 705 N N . ALA A 1 90 ? 11.210 -12.252 11.842 1.00 77.38 90 ALA A N 1
ATOM 706 C CA . ALA A 1 90 ? 12.127 -12.913 10.918 1.00 77.38 90 ALA A CA 1
ATOM 707 C C . ALA A 1 90 ? 11.500 -13.028 9.517 1.00 77.38 90 ALA A C 1
ATOM 709 O O . ALA A 1 90 ? 10.324 -12.734 9.328 1.00 77.38 90 ALA A O 1
ATOM 710 N N . SER A 1 91 ? 12.272 -13.457 8.518 1.00 85.44 91 SER A N 1
ATOM 711 C CA . SER A 1 91 ? 11.690 -13.744 7.203 1.00 85.44 91 SER A CA 1
ATOM 712 C C . SER A 1 91 ? 10.637 -14.850 7.315 1.00 85.44 91 SER A C 1
ATOM 714 O O . SER A 1 91 ? 10.883 -15.870 7.960 1.00 85.44 91 SER A O 1
ATOM 716 N N . VAL A 1 92 ? 9.475 -14.636 6.703 1.00 87.44 92 VAL A N 1
ATOM 717 C CA . VAL A 1 92 ? 8.319 -15.533 6.776 1.00 87.44 92 VAL A CA 1
ATOM 718 C C . VAL A 1 92 ? 7.948 -15.986 5.370 1.00 87.44 92 VAL A C 1
ATOM 720 O O . VAL A 1 92 ? 7.726 -15.150 4.498 1.00 87.44 92 VAL A O 1
ATOM 723 N N . SER A 1 93 ? 7.878 -17.301 5.163 1.00 91.06 93 SER A N 1
ATOM 724 C CA . SER A 1 93 ? 7.314 -17.894 3.947 1.00 91.06 93 SER A CA 1
ATOM 725 C C . SER A 1 93 ? 5.826 -18.125 4.156 1.00 91.06 93 SER A C 1
ATOM 727 O O . SER A 1 93 ? 5.436 -18.737 5.149 1.00 91.06 93 SER A O 1
ATOM 729 N N . VAL A 1 94 ? 5.014 -17.644 3.225 1.00 91.50 94 VAL A N 1
ATOM 730 C CA . VAL A 1 94 ? 3.559 -17.777 3.218 1.00 91.50 94 VAL A CA 1
ATOM 731 C C . VAL A 1 94 ? 3.184 -18.558 1.966 1.00 91.50 94 VAL A C 1
ATOM 733 O O . VAL A 1 94 ? 3.573 -18.154 0.878 1.00 91.50 94 VAL A O 1
ATOM 736 N N . ASN A 1 95 ? 2.444 -19.658 2.119 1.00 88.50 95 ASN A N 1
ATOM 737 C CA . ASN A 1 95 ? 2.177 -20.605 1.031 1.00 88.50 95 ASN A CA 1
ATOM 738 C C . ASN A 1 95 ? 0.661 -20.717 0.790 1.00 88.50 95 ASN A C 1
ATOM 740 O O . ASN A 1 95 ? 0.022 -21.681 1.217 1.00 88.50 95 ASN A O 1
ATOM 744 N N . GLY A 1 96 ? 0.051 -19.682 0.203 1.00 81.50 96 GLY A N 1
ATOM 745 C CA . GLY A 1 96 ? -1.381 -19.668 -0.143 1.00 81.50 96 GLY A CA 1
ATOM 746 C C . GLY A 1 96 ? -2.375 -19.556 1.029 1.00 81.50 96 GLY A C 1
ATOM 747 O O . GLY A 1 96 ? -3.588 -19.579 0.816 1.00 81.50 96 GLY A O 1
ATOM 748 N N . LEU A 1 97 ? -1.899 -19.447 2.274 1.00 81.31 97 LEU A N 1
ATOM 749 C CA . LEU A 1 97 ? -2.724 -19.297 3.479 1.00 81.31 97 LEU A CA 1
ATOM 750 C C . LEU A 1 97 ? -2.233 -18.128 4.326 1.00 81.31 97 LEU A C 1
ATOM 752 O O . LEU A 1 97 ? -1.032 -17.948 4.487 1.00 81.31 97 LEU A O 1
ATOM 756 N N . SER A 1 98 ? -3.154 -17.373 4.929 1.00 88.06 98 SER A N 1
ATOM 757 C CA . SER A 1 98 ? -2.788 -16.264 5.812 1.00 88.06 98 SER A CA 1
ATOM 758 C C . SER A 1 98 ? -2.018 -16.755 7.042 1.00 88.06 98 SER A C 1
ATOM 760 O O . SER A 1 98 ? -2.472 -17.659 7.747 1.00 88.06 98 SER A O 1
ATOM 762 N N . GLN A 1 99 ? -0.892 -16.114 7.349 1.00 90.69 99 GLN A N 1
ATOM 763 C CA . GLN A 1 99 ? -0.098 -16.385 8.542 1.00 90.69 99 GLN A CA 1
ATOM 764 C C . GLN A 1 99 ? -0.279 -15.268 9.568 1.00 90.69 99 GLN A C 1
ATOM 766 O O . GLN A 1 99 ? 0.195 -14.147 9.382 1.00 90.69 99 GLN A O 1
ATOM 771 N N . VAL A 1 100 ? -0.956 -15.589 10.671 1.00 90.38 100 VAL A N 1
ATOM 772 C CA . VAL A 1 100 ? -1.160 -14.660 11.790 1.00 90.38 100 VAL A CA 1
ATOM 773 C C . VAL A 1 100 ? 0.168 -14.411 12.500 1.00 90.38 100 VAL A C 1
ATOM 775 O O . VAL A 1 100 ? 0.897 -15.347 12.832 1.00 90.38 100 VAL A O 1
ATOM 778 N N . LEU A 1 101 ? 0.482 -13.141 12.733 1.00 88.94 101 LEU A N 1
ATOM 779 C CA . LEU A 1 101 ? 1.644 -12.725 13.503 1.00 88.94 101 LEU A CA 1
ATOM 780 C C . LEU A 1 101 ? 1.292 -12.714 14.991 1.00 88.94 101 LEU A C 1
ATOM 782 O O . LEU A 1 101 ? 0.175 -12.372 15.372 1.00 88.94 101 LEU A O 1
ATOM 786 N N . ASN A 1 102 ? 2.264 -13.022 15.850 1.00 87.62 102 ASN A N 1
ATOM 787 C CA . ASN A 1 102 ? 2.109 -12.885 17.301 1.00 87.62 102 ASN A CA 1
ATOM 788 C C . ASN A 1 102 ? 2.275 -11.417 17.744 1.00 87.62 102 ASN A C 1
ATOM 790 O O . ASN A 1 102 ? 3.044 -11.116 18.651 1.00 87.62 102 ASN A O 1
ATOM 794 N N . LEU A 1 103 ? 1.617 -10.505 17.028 1.00 84.38 103 LEU A N 1
ATOM 795 C CA . LEU A 1 103 ? 1.653 -9.061 17.216 1.00 84.38 103 LEU A CA 1
ATOM 796 C C . LEU A 1 103 ? 0.218 -8.549 17.168 1.00 84.38 103 LEU A C 1
ATOM 798 O O . LEU A 1 103 ? -0.537 -8.886 16.254 1.00 84.38 103 LEU A O 1
ATOM 802 N N . THR A 1 104 ? -0.145 -7.730 18.148 1.00 87.31 104 THR A N 1
ATOM 803 C CA . THR A 1 104 ? -1.492 -7.170 18.266 1.00 87.31 104 THR A CA 1
ATOM 804 C C . THR A 1 104 ? -1.416 -5.679 18.529 1.00 87.31 104 THR A C 1
ATOM 806 O O . THR A 1 104 ? -0.679 -5.252 19.416 1.00 87.31 104 THR A O 1
ATOM 809 N N . GLY A 1 105 ? -2.201 -4.884 17.813 1.00 87.69 105 GLY A N 1
ATOM 810 C CA . GLY A 1 105 ? -2.269 -3.448 18.036 1.00 87.69 105 GLY A CA 1
ATOM 811 C C . GLY A 1 105 ? -3.371 -2.774 17.230 1.00 87.69 105 GLY A C 1
ATOM 812 O O . GLY A 1 105 ? -3.691 -3.167 16.109 1.00 87.69 105 GLY A O 1
ATOM 813 N N . ALA A 1 106 ? -3.954 -1.723 17.806 1.00 88.69 106 ALA A N 1
ATOM 814 C CA . ALA A 1 106 ? -4.850 -0.826 17.076 1.00 88.69 106 ALA A CA 1
ATOM 815 C C . ALA A 1 106 ? -4.104 0.249 16.288 1.00 88.69 106 ALA A C 1
ATOM 817 O O . ALA A 1 106 ? -4.626 0.734 15.284 1.00 88.69 106 ALA 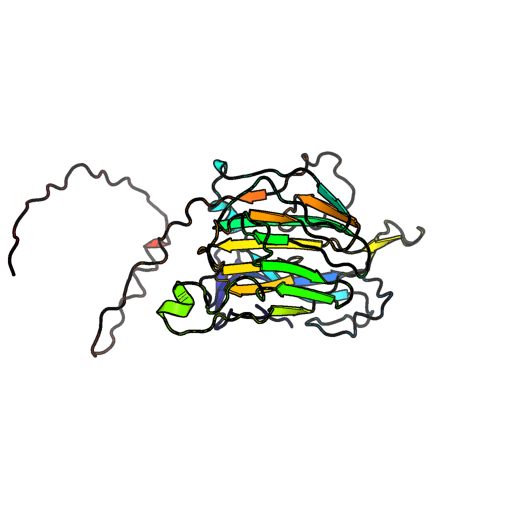A O 1
ATOM 818 N N . SER A 1 107 ? -2.893 0.580 16.731 1.00 91.00 107 SER A N 1
ATOM 819 C CA . SER A 1 107 ? -2.027 1.557 16.096 1.00 91.00 107 SER A CA 1
ATOM 820 C C . SER A 1 107 ? -0.631 0.976 15.947 1.00 91.00 107 SER A C 1
ATOM 822 O O . SER A 1 107 ? -0.032 0.520 16.922 1.00 91.00 107 SER A O 1
ATOM 824 N N . PHE A 1 108 ? -0.132 0.949 14.717 1.00 91.19 108 PHE A N 1
ATOM 825 C CA . PHE A 1 108 ? 1.197 0.454 14.408 1.00 91.19 108 PHE A CA 1
ATOM 826 C C . PHE A 1 108 ? 1.708 0.988 13.071 1.00 91.19 108 PHE A C 1
ATOM 828 O O . PHE A 1 108 ? 0.948 1.337 12.168 1.00 91.19 108 PHE A O 1
ATOM 835 N N . GLU A 1 109 ? 3.025 1.012 12.941 1.00 92.56 109 GLU A N 1
ATOM 836 C CA . GLU A 1 109 ? 3.722 1.195 11.671 1.00 92.56 109 GLU A CA 1
ATOM 837 C C . GLU A 1 109 ? 4.278 -0.158 11.231 1.00 92.56 109 GLU A C 1
ATOM 839 O O . GLU A 1 109 ? 4.926 -0.822 12.032 1.00 92.56 109 GLU A O 1
ATOM 844 N N . LEU A 1 110 ? 4.044 -0.556 9.982 1.00 91.69 110 LEU A N 1
ATOM 845 C CA . LEU A 1 110 ? 4.540 -1.793 9.386 1.00 91.69 110 LEU A CA 1
ATOM 846 C C . LEU A 1 110 ? 5.416 -1.460 8.181 1.00 91.69 110 LEU A C 1
ATOM 848 O O . LEU A 1 110 ? 4.983 -0.775 7.256 1.00 91.69 110 LEU A O 1
ATOM 852 N N . ILE A 1 111 ? 6.645 -1.977 8.180 1.00 92.38 111 ILE A N 1
ATOM 853 C CA . ILE A 1 111 ? 7.577 -1.852 7.055 1.00 92.38 111 ILE A CA 1
ATOM 854 C C . ILE A 1 111 ? 8.006 -3.248 6.620 1.00 92.38 111 ILE A C 1
ATOM 856 O O . ILE A 1 111 ? 8.683 -3.963 7.366 1.00 92.38 111 ILE A O 1
ATOM 860 N N . ALA A 1 112 ? 7.619 -3.628 5.408 1.00 92.12 112 ALA A N 1
ATOM 861 C CA . ALA A 1 112 ? 7.799 -4.977 4.897 1.00 92.12 112 ALA A CA 1
ATOM 862 C C . ALA A 1 112 ? 8.209 -4.961 3.427 1.00 92.12 112 ALA A C 1
ATOM 864 O O . ALA A 1 112 ? 7.692 -4.187 2.630 1.00 92.12 112 ALA A O 1
ATOM 865 N N . GLU A 1 113 ? 9.112 -5.863 3.069 1.00 92.81 113 GLU A N 1
ATOM 866 C CA . GLU A 1 113 ? 9.458 -6.155 1.686 1.00 92.81 113 GLU A CA 1
ATOM 867 C C . GLU A 1 113 ? 8.996 -7.577 1.355 1.00 92.81 113 GLU A C 1
ATOM 869 O O . GLU A 1 113 ? 9.282 -8.516 2.103 1.00 92.81 113 GLU A O 1
ATOM 874 N N . VAL A 1 114 ? 8.300 -7.741 0.234 1.00 92.31 114 VAL A N 1
ATOM 875 C CA . VAL A 1 114 ? 8.008 -9.049 -0.355 1.00 92.31 114 VAL A CA 1
ATOM 876 C C . VAL A 1 114 ? 9.153 -9.355 -1.312 1.00 92.31 114 VAL A C 1
ATOM 878 O O . VAL A 1 114 ? 9.274 -8.758 -2.382 1.00 92.31 114 VAL A O 1
ATOM 881 N N . ALA A 1 115 ? 10.061 -10.214 -0.853 1.00 82.25 115 ALA A N 1
ATOM 882 C CA . ALA A 1 115 ? 11.324 -10.499 -1.523 1.00 82.25 115 ALA A CA 1
ATOM 883 C C . ALA A 1 115 ? 11.129 -11.290 -2.816 1.00 82.25 115 ALA A C 1
ATOM 885 O O . ALA A 1 115 ? 11.864 -11.067 -3.775 1.00 82.25 115 ALA A O 1
ATOM 886 N N . ASP A 1 116 ? 10.172 -12.214 -2.791 1.00 86.62 116 ASP A N 1
ATOM 887 C CA . ASP A 1 116 ? 9.794 -13.067 -3.906 1.00 86.62 116 ASP A CA 1
ATOM 888 C C . ASP A 1 116 ? 8.329 -13.479 -3.742 1.00 86.62 116 ASP A C 1
ATOM 890 O O . ASP A 1 116 ? 7.870 -13.675 -2.611 1.00 86.62 116 ASP A O 1
ATOM 894 N N . PHE A 1 117 ? 7.609 -13.557 -4.855 1.00 92.88 117 PHE A N 1
ATOM 895 C CA . PHE A 1 117 ? 6.257 -14.094 -4.935 1.00 92.88 117 PHE A CA 1
ATOM 896 C C . PHE A 1 117 ? 5.911 -14.432 -6.387 1.00 92.88 117 PHE A C 1
ATOM 898 O O . PHE A 1 117 ? 6.373 -13.785 -7.333 1.00 92.88 117 PHE A O 1
ATOM 905 N N . GLU A 1 118 ? 5.072 -15.444 -6.568 1.00 91.19 118 GLU A N 1
ATOM 906 C CA . GLU A 1 118 ? 4.654 -15.900 -7.893 1.00 91.19 118 GLU A CA 1
ATOM 907 C C . GLU A 1 118 ? 3.876 -14.820 -8.674 1.00 91.19 118 GLU A C 1
ATOM 909 O O . GLU A 1 118 ? 3.045 -14.091 -8.127 1.00 91.19 118 GLU A O 1
ATOM 914 N N . ARG A 1 119 ? 4.116 -14.722 -9.990 1.00 91.81 119 ARG A N 1
ATOM 915 C CA . ARG A 1 119 ? 3.403 -13.766 -10.855 1.00 91.81 119 ARG A CA 1
ATOM 916 C C . ARG A 1 119 ? 1.913 -14.081 -10.938 1.00 91.81 119 ARG A C 1
ATOM 918 O O . ARG A 1 119 ? 1.518 -15.237 -11.022 1.00 91.81 119 ARG A O 1
ATOM 925 N N . GLY A 1 120 ? 1.104 -13.030 -11.002 1.00 92.56 120 GLY A N 1
ATOM 926 C CA . GLY A 1 120 ? -0.355 -13.117 -11.064 1.00 92.56 120 GLY A CA 1
ATOM 927 C C . GLY A 1 120 ? -1.025 -13.393 -9.717 1.00 92.56 120 GLY A C 1
ATOM 928 O O . GLY A 1 120 ? -2.249 -13.405 -9.665 1.00 92.56 120 GLY A O 1
ATOM 929 N N . ASN A 1 121 ? -0.251 -13.579 -8.645 1.00 95.00 121 ASN A N 1
ATOM 930 C CA . ASN A 1 121 ? -0.786 -13.774 -7.306 1.00 95.00 121 ASN A CA 1
ATOM 931 C C . ASN A 1 121 ? -0.929 -12.463 -6.528 1.00 95.00 121 ASN A C 1
ATOM 933 O O . ASN A 1 121 ? -0.300 -11.442 -6.818 1.00 95.00 121 ASN A O 1
ATOM 937 N N . GLU A 1 122 ? -1.769 -12.536 -5.505 1.00 96.12 122 GLU A N 1
ATOM 938 C CA . GLU A 1 122 ? -2.002 -11.491 -4.525 1.00 96.12 122 GLU A CA 1
ATOM 939 C C . GLU A 1 122 ? -1.068 -11.667 -3.329 1.00 96.12 122 GLU A C 1
ATOM 941 O O . GLU A 1 122 ? -0.908 -12.780 -2.824 1.00 96.12 122 GLU A O 1
ATOM 946 N N . VAL A 1 123 ? -0.495 -10.569 -2.833 1.00 97.06 123 VAL A N 1
ATOM 947 C CA . VAL A 1 123 ? 0.338 -10.557 -1.619 1.00 97.06 123 VAL A CA 1
ATOM 948 C C . VAL A 1 123 ? 0.082 -9.313 -0.778 1.00 97.06 123 VAL A C 1
ATOM 950 O O . VAL A 1 123 ? -0.124 -8.221 -1.306 1.00 97.06 123 VAL A O 1
ATOM 953 N N . GLY A 1 124 ? 0.129 -9.444 0.546 1.00 96.31 124 GLY A N 1
ATOM 954 C CA . GLY A 1 124 ? 0.001 -8.299 1.438 1.00 96.31 124 GLY A CA 1
ATOM 955 C C . GLY A 1 124 ? -0.289 -8.665 2.886 1.00 96.31 124 GLY A C 1
ATOM 956 O O . GLY A 1 124 ? 0.291 -9.601 3.440 1.00 96.31 124 GLY A O 1
ATOM 957 N N . PHE A 1 125 ? -1.183 -7.901 3.508 1.00 95.81 125 PHE A N 1
ATOM 958 C CA . PHE A 1 125 ? -1.433 -7.924 4.945 1.00 95.81 125 PHE A CA 1
ATOM 959 C C . PHE A 1 125 ? -2.921 -7.941 5.254 1.00 95.81 125 PHE A C 1
ATOM 961 O O . PHE A 1 125 ? -3.733 -7.329 4.565 1.00 95.81 125 PHE A O 1
ATOM 968 N N . GLU A 1 126 ? -3.264 -8.574 6.361 1.00 94.25 126 GLU A N 1
ATOM 969 C CA . GLU A 1 126 ? -4.550 -8.410 7.018 1.00 94.25 126 GLU A CA 1
ATOM 970 C C . GLU A 1 126 ? -4.306 -7.611 8.291 1.00 94.25 126 GLU A C 1
ATOM 972 O O . GLU A 1 126 ? -3.423 -7.944 9.085 1.00 94.25 126 GLU A O 1
ATOM 977 N N . VAL A 1 127 ? -5.065 -6.538 8.469 1.00 92.75 127 VAL A N 1
ATOM 978 C CA . VAL A 1 127 ? -4.908 -5.618 9.593 1.00 92.75 127 VAL A CA 1
ATOM 979 C C . VAL A 1 127 ? -6.218 -5.510 10.342 1.00 92.75 127 VAL A C 1
ATOM 981 O O . VAL A 1 127 ? -7.292 -5.654 9.757 1.00 92.75 127 VAL A O 1
ATOM 984 N N . ARG A 1 128 ? -6.122 -5.248 11.648 1.00 90.19 128 ARG A N 1
ATOM 985 C CA . ARG A 1 128 ? -7.289 -5.171 12.535 1.00 90.19 128 ARG A CA 1
ATOM 986 C C . ARG A 1 128 ? -8.134 -6.450 12.459 1.00 90.19 128 ARG A C 1
ATOM 988 O O . ARG A 1 128 ? -9.353 -6.406 12.519 1.00 90.19 128 ARG A O 1
ATOM 995 N N . ARG A 1 129 ? -7.475 -7.603 12.312 1.00 88.12 129 ARG A N 1
ATOM 996 C CA . ARG A 1 129 ? -8.120 -8.918 12.256 1.00 88.12 129 ARG A CA 1
ATOM 997 C C . ARG A 1 129 ? -8.772 -9.226 13.606 1.00 88.12 129 ARG A C 1
ATOM 999 O O . ARG A 1 129 ? -8.141 -9.046 14.650 1.00 88.12 129 ARG A O 1
ATOM 1006 N N . SER A 1 130 ? -10.005 -9.722 13.576 1.00 85.00 130 SER A N 1
ATOM 1007 C CA . SER A 1 130 ? -10.701 -10.235 14.759 1.00 85.00 130 SER A CA 1
ATOM 1008 C C . SER A 1 130 ? -9.989 -11.467 15.330 1.00 85.00 130 SER A C 1
ATOM 1010 O O . SER A 1 130 ? -9.492 -12.316 14.583 1.00 85.00 130 SER A O 1
ATOM 1012 N N . SER A 1 131 ? -10.039 -11.652 16.653 1.00 75.38 131 SER A N 1
ATOM 1013 C CA . SER A 1 131 ? -9.583 -12.894 17.295 1.00 75.38 131 SER A CA 1
ATOM 1014 C C . SER A 1 131 ? -10.339 -14.154 16.838 1.00 75.38 131 SER A C 1
ATOM 1016 O O . SER A 1 131 ? -9.849 -15.260 17.040 1.00 75.38 131 SER A O 1
ATOM 1018 N N . THR A 1 132 ? -11.524 -14.011 16.235 1.00 74.06 132 THR A N 1
ATOM 1019 C CA . THR A 1 132 ? -12.308 -15.121 15.659 1.00 74.06 132 THR A CA 1
ATOM 1020 C C . THR A 1 132 ? -11.849 -15.512 14.250 1.00 74.06 132 THR A C 1
ATOM 1022 O O . THR A 1 132 ? -12.228 -16.564 13.743 1.00 74.06 132 THR A O 1
ATOM 1025 N N . GLY A 1 133 ? -10.961 -14.715 13.645 1.00 69.00 133 GLY A N 1
ATOM 1026 C CA . GLY A 1 133 ? -10.365 -14.984 12.342 1.00 69.00 133 GLY A CA 1
ATOM 1027 C C . GLY A 1 133 ? -11.001 -14.238 11.171 1.00 69.00 133 GLY A C 1
ATOM 1028 O O . GLY A 1 133 ? -10.558 -14.433 10.036 1.00 69.00 133 GLY A O 1
ATOM 1029 N N . ASP A 1 134 ? -11.978 -13.371 11.430 1.00 73.00 134 ASP A N 1
ATOM 1030 C CA . ASP A 1 134 ? -12.593 -12.550 10.393 1.00 73.00 134 ASP A CA 1
ATOM 1031 C C . ASP A 1 134 ? -11.597 -11.532 9.821 1.00 73.00 134 ASP A C 1
ATOM 1033 O O . ASP A 1 134 ? -10.948 -10.763 10.541 1.00 73.00 134 ASP A O 1
ATOM 1037 N N . LYS A 1 135 ? -11.467 -11.552 8.488 1.00 71.88 135 LYS A N 1
ATOM 1038 C CA . LYS A 1 135 ? -10.624 -10.632 7.714 1.00 71.88 135 LYS A CA 1
ATOM 1039 C C . LYS A 1 135 ? -11.317 -9.277 7.609 1.00 71.88 135 LYS A C 1
ATOM 1041 O O . LYS A 1 135 ? -11.973 -9.004 6.612 1.00 71.88 135 LYS A O 1
ATOM 1046 N N . GLU A 1 136 ? -11.206 -8.456 8.642 1.00 80.56 136 GLU A N 1
ATOM 1047 C CA . GLU A 1 136 ? -11.901 -7.165 8.694 1.00 80.56 136 GLU A CA 1
ATOM 1048 C C . GLU A 1 136 ? -11.351 -6.151 7.684 1.00 80.56 136 GLU A C 1
ATOM 1050 O O . GLU A 1 136 ? -12.103 -5.382 7.084 1.00 80.56 136 GLU A O 1
ATOM 1055 N N . THR A 1 137 ? -10.038 -6.134 7.460 1.00 92.00 137 THR A N 1
ATOM 1056 C CA . THR A 1 137 ? -9.424 -5.300 6.424 1.00 92.00 137 THR A CA 1
ATOM 1057 C C . THR A 1 137 ? -8.186 -5.972 5.852 1.00 92.00 137 THR A C 1
ATOM 1059 O O . THR A 1 137 ? -7.345 -6.476 6.600 1.00 92.00 137 THR A O 1
ATOM 1062 N N . THR A 1 138 ? -8.043 -5.940 4.529 1.00 95.19 138 THR A N 1
ATOM 1063 C CA . THR A 1 138 ? -6.848 -6.443 3.842 1.00 95.19 138 THR A CA 1
ATOM 1064 C C . THR A 1 138 ? -6.207 -5.367 2.979 1.00 95.19 138 THR A C 1
ATOM 1066 O O . THR A 1 138 ? -6.894 -4.616 2.293 1.00 95.19 138 THR A O 1
ATOM 1069 N N . ILE A 1 139 ? -4.881 -5.307 3.006 1.00 97.44 139 ILE A N 1
ATOM 1070 C CA . ILE A 1 139 ? -4.048 -4.434 2.181 1.00 97.44 139 ILE A CA 1
ATOM 1071 C C . ILE A 1 139 ? -3.256 -5.351 1.259 1.00 97.44 139 ILE A C 1
ATOM 1073 O O . ILE A 1 139 ? -2.396 -6.083 1.740 1.00 97.44 139 ILE A O 1
ATOM 1077 N N . VAL A 1 140 ? -3.553 -5.347 -0.035 1.00 97.25 140 VAL A N 1
ATOM 1078 C CA . VAL A 1 140 ? -3.038 -6.343 -0.982 1.00 97.25 140 VAL A CA 1
ATOM 1079 C C . VAL A 1 140 ? -2.502 -5.660 -2.233 1.00 97.25 140 VAL A C 1
ATOM 1081 O O . VAL A 1 140 ? -3.093 -4.704 -2.730 1.00 97.25 140 VAL A O 1
ATOM 1084 N N . TYR A 1 141 ? -1.378 -6.152 -2.745 1.00 97.94 141 TYR A N 1
ATOM 1085 C CA . TYR A 1 141 ? -0.990 -5.963 -4.134 1.00 97.94 141 TYR A CA 1
ATOM 1086 C C . TYR A 1 141 ? -1.499 -7.147 -4.952 1.00 97.94 141 TYR A C 1
ATOM 1088 O O . TYR A 1 141 ? -1.101 -8.283 -4.698 1.00 97.94 141 TYR A O 1
ATOM 1096 N N . ASP A 1 142 ? -2.372 -6.864 -5.912 1.00 97.12 142 ASP A N 1
ATOM 1097 C CA . ASP A 1 142 ? -2.845 -7.806 -6.917 1.00 97.12 142 ASP A CA 1
ATOM 1098 C C . ASP A 1 142 ? -1.988 -7.640 -8.174 1.00 97.12 142 ASP A C 1
ATOM 1100 O O . ASP A 1 142 ? -2.053 -6.619 -8.876 1.00 97.12 142 ASP A O 1
ATOM 1104 N N . ASP A 1 143 ? -1.155 -8.643 -8.442 1.00 95.00 143 ASP A N 1
ATOM 1105 C CA . ASP A 1 143 ? -0.314 -8.644 -9.625 1.00 95.00 143 ASP A CA 1
ATOM 1106 C C . ASP A 1 143 ? -1.109 -8.905 -10.908 1.00 95.00 143 ASP A C 1
ATOM 1108 O O . ASP A 1 143 ? -0.803 -8.310 -11.937 1.00 95.00 143 ASP A O 1
ATOM 1112 N N . ALA A 1 144 ? -2.143 -9.743 -10.896 1.00 94.00 144 ALA A N 1
ATOM 1113 C CA . ALA A 1 144 ? -2.930 -10.005 -12.100 1.00 94.00 144 ALA A CA 1
ATOM 1114 C C . ALA A 1 144 ? -3.619 -8.724 -12.599 1.00 94.00 144 ALA A C 1
ATOM 1116 O O . ALA A 1 144 ? -3.545 -8.400 -13.787 1.00 94.00 144 ALA A O 1
ATOM 1117 N N . GLU A 1 145 ? -4.215 -7.952 -11.689 1.00 94.31 145 GLU A N 1
ATOM 1118 C CA . GLU A 1 145 ? -4.907 -6.704 -12.019 1.00 94.31 145 GLU A CA 1
ATOM 1119 C C . GLU A 1 145 ? -4.010 -5.457 -12.006 1.00 94.31 145 GLU A C 1
ATOM 1121 O O . GLU A 1 145 ? -4.442 -4.382 -12.445 1.00 94.31 145 GLU A O 1
ATOM 1126 N N . LYS A 1 146 ? -2.766 -5.585 -11.522 1.00 94.12 146 LYS A N 1
ATOM 1127 C CA . LYS A 1 146 ? -1.794 -4.491 -11.360 1.00 94.12 146 LYS A CA 1
ATOM 1128 C C . LYS A 1 146 ? -2.359 -3.371 -10.481 1.00 94.12 146 LYS A C 1
ATOM 1130 O O . LYS A 1 146 ? -2.418 -2.203 -10.890 1.00 94.12 146 LYS A O 1
ATOM 1135 N N . LYS A 1 147 ? -2.822 -3.730 -9.278 1.00 96.00 147 LYS A N 1
ATOM 1136 C CA . LYS A 1 147 ? -3.466 -2.815 -8.321 1.00 96.00 147 LYS A CA 1
ATOM 1137 C C . LYS A 1 147 ? -2.944 -3.004 -6.904 1.00 96.00 147 LYS A C 1
ATOM 1139 O O . LYS A 1 147 ? -2.697 -4.116 -6.466 1.00 96.00 147 LYS A O 1
ATOM 1144 N N . VAL A 1 148 ? -2.854 -1.909 -6.158 1.00 97.69 148 VAL A N 1
ATOM 1145 C CA . VAL A 1 148 ? -2.815 -1.942 -4.691 1.00 97.69 148 VAL A CA 1
ATOM 1146 C C . VAL A 1 148 ? -4.224 -1.663 -4.191 1.00 97.69 148 VAL A C 1
ATOM 1148 O O . VAL A 1 148 ? -4.856 -0.708 -4.649 1.00 97.69 148 VAL A O 1
ATOM 1151 N N . ILE A 1 149 ? -4.711 -2.496 -3.277 1.00 97.62 149 ILE A N 1
ATOM 1152 C CA . ILE A 1 149 ? -6.099 -2.546 -2.826 1.00 97.62 149 ILE A CA 1
ATOM 1153 C C . ILE A 1 149 ? -6.130 -2.491 -1.297 1.00 97.62 149 ILE A C 1
ATOM 1155 O O . ILE A 1 149 ? -5.399 -3.217 -0.626 1.00 97.62 149 ILE A O 1
ATOM 1159 N N . ILE A 1 150 ? -7.004 -1.650 -0.750 1.00 96.50 150 ILE A N 1
ATOM 1160 C CA . ILE A 1 150 ? -7.469 -1.718 0.635 1.00 96.50 150 ILE A CA 1
ATOM 1161 C C . ILE A 1 150 ? -8.907 -2.228 0.585 1.00 96.50 150 ILE A C 1
ATOM 1163 O O . ILE A 1 150 ? -9.829 -1.486 0.233 1.00 96.50 150 ILE A O 1
ATOM 1167 N N . ASP A 1 151 ? -9.103 -3.501 0.915 1.00 93.75 151 ASP A N 1
ATOM 1168 C CA . ASP A 1 151 ? -10.432 -4.089 1.029 1.00 93.75 151 ASP A CA 1
ATOM 1169 C C . ASP A 1 151 ? -10.956 -3.934 2.456 1.00 93.75 151 ASP A C 1
ATOM 1171 O O . ASP A 1 151 ? -10.379 -4.450 3.412 1.00 93.75 151 ASP A O 1
ATOM 1175 N N . ARG A 1 152 ? -12.069 -3.209 2.578 1.00 90.62 152 ARG A N 1
ATOM 1176 C CA . ARG A 1 152 ? -12.803 -2.947 3.823 1.00 90.62 152 ARG A CA 1
ATOM 1177 C C . ARG A 1 152 ? -14.229 -3.505 3.786 1.00 90.62 152 ARG A C 1
ATOM 1179 O O . ARG A 1 152 ? -15.048 -3.151 4.632 1.00 90.62 152 ARG A O 1
ATOM 1186 N N . SER A 1 153 ? -14.531 -4.386 2.829 1.00 87.56 153 SER A N 1
ATOM 1187 C CA . SER A 1 153 ? -15.869 -4.955 2.610 1.00 87.56 153 SER A CA 1
ATOM 1188 C C . SER A 1 153 ? -16.408 -5.765 3.790 1.00 87.56 153 SER A C 1
ATOM 1190 O O . SER A 1 153 ? -17.622 -5.894 3.949 1.00 87.56 153 SER A O 1
ATOM 1192 N N . LYS A 1 154 ? -15.512 -6.275 4.640 1.00 82.25 154 LYS A N 1
ATOM 1193 C CA . LYS A 1 154 ? -15.822 -7.135 5.790 1.00 82.25 154 LYS A CA 1
ATOM 1194 C C . LYS A 1 154 ? -15.606 -6.467 7.150 1.00 82.25 154 LYS A C 1
ATOM 1196 O O . LYS A 1 154 ? -15.869 -7.097 8.167 1.00 82.25 154 LYS A O 1
ATOM 1201 N N . GLY A 1 155 ? -15.119 -5.225 7.191 1.00 71.38 155 GLY A N 1
ATOM 1202 C CA . GLY A 1 155 ? -14.700 -4.591 8.446 1.00 71.38 155 GLY A CA 1
ATOM 1203 C C . GLY A 1 155 ? -15.859 -4.129 9.323 1.00 71.38 155 GLY A C 1
ATOM 1204 O O . GLY A 1 155 ? -15.854 -4.339 10.534 1.00 71.38 155 GLY A O 1
ATOM 1205 N N . SER A 1 156 ? -16.871 -3.512 8.714 1.00 76.38 156 SER A N 1
ATOM 1206 C CA . SER A 1 156 ? -18.008 -2.934 9.432 1.00 76.38 156 SER A CA 1
ATOM 1207 C C . SER A 1 156 ? -19.310 -3.270 8.729 1.00 76.38 156 SER A C 1
ATOM 1209 O O . SER A 1 156 ? -19.446 -3.062 7.523 1.00 76.38 156 SER A O 1
ATOM 1211 N N . THR A 1 157 ? -20.303 -3.704 9.494 1.00 75.75 157 THR A N 1
ATOM 1212 C CA . THR A 1 157 ? -21.680 -3.869 9.024 1.00 75.75 157 THR A CA 1
ATOM 1213 C C . THR A 1 157 ? -22.589 -2.826 9.671 1.00 75.75 157 THR A C 1
ATOM 1215 O O . THR A 1 157 ? -22.211 -2.150 10.630 1.00 75.75 157 THR A O 1
ATOM 1218 N N . ALA A 1 158 ? -23.804 -2.674 9.140 1.00 78.62 158 ALA A N 1
ATOM 1219 C CA . ALA A 1 158 ? -24.808 -1.788 9.730 1.00 78.62 158 ALA A CA 1
ATOM 1220 C C . ALA A 1 158 ? -25.224 -2.221 11.151 1.00 78.62 158 ALA A C 1
ATOM 1222 O O . ALA A 1 158 ? -25.716 -1.393 11.907 1.00 78.62 158 ALA A O 1
ATOM 1223 N N . ASP A 1 159 ? -24.984 -3.484 11.521 1.00 80.38 159 ASP A N 1
ATOM 1224 C CA . ASP A 1 159 ? -25.351 -4.055 12.825 1.00 80.38 159 ASP A CA 1
ATOM 1225 C C . ASP A 1 159 ? -24.334 -3.744 13.934 1.00 80.38 159 ASP A C 1
ATOM 1227 O O . ASP A 1 159 ? -24.575 -3.997 15.114 1.00 80.38 159 ASP A O 1
ATOM 1231 N N . CYS A 1 160 ? -23.169 -3.204 13.581 1.00 81.19 160 CYS A N 1
ATOM 1232 C CA . CYS A 1 160 ? -22.193 -2.745 14.558 1.00 81.19 160 CYS A CA 1
ATOM 1233 C C . CYS A 1 160 ? -22.781 -1.587 15.370 1.00 81.19 160 CYS A C 1
ATOM 1235 O O . CYS A 1 160 ? -23.261 -0.624 14.778 1.00 81.19 160 CYS A O 1
ATOM 1237 N N . ALA A 1 161 ? -22.678 -1.642 16.703 1.00 81.31 161 ALA A N 1
ATOM 1238 C CA . ALA A 1 161 ? -23.344 -0.704 17.618 1.00 81.31 161 ALA A CA 1
ATOM 1239 C C . ALA A 1 161 ? -23.188 0.770 17.202 1.00 81.31 161 ALA A C 1
ATOM 1241 O O . ALA A 1 161 ? -24.175 1.466 17.024 1.00 81.31 161 ALA A O 1
ATOM 1242 N N . VAL A 1 162 ? -21.965 1.222 16.901 1.00 81.88 162 VAL A N 1
ATOM 1243 C CA . VAL A 1 162 ? -21.703 2.612 16.473 1.00 81.88 162 VAL A CA 1
ATOM 1244 C C . VAL A 1 162 ? -22.508 3.015 15.230 1.00 81.88 162 VAL A C 1
ATOM 1246 O O . VAL A 1 162 ? -22.950 4.157 15.129 1.00 81.88 162 VAL A O 1
ATOM 1249 N N . PHE A 1 163 ? -22.708 2.099 14.287 1.00 86.69 163 PHE A N 1
ATOM 1250 C CA . PHE A 1 163 ? -23.439 2.349 13.048 1.00 86.69 163 PHE A CA 1
ATOM 1251 C C . PHE A 1 163 ? -24.953 2.205 13.236 1.00 86.69 163 PHE A C 1
ATOM 1253 O O . PHE A 1 163 ? -25.705 3.078 12.797 1.00 86.69 163 PHE A O 1
ATOM 1260 N N . ALA A 1 164 ? -25.385 1.170 13.959 1.00 86.12 164 ALA A N 1
ATOM 1261 C CA . ALA A 1 164 ? -26.783 0.923 14.299 1.00 86.12 164 ALA A CA 1
ATOM 1262 C C . ALA A 1 164 ? -27.372 2.052 15.160 1.00 86.12 164 ALA A C 1
ATOM 1264 O O . ALA A 1 164 ? -28.402 2.625 14.805 1.00 86.12 164 ALA A O 1
ATOM 1265 N N . ASP A 1 165 ? -26.680 2.434 16.237 1.00 87.94 165 ASP A N 1
ATOM 1266 C CA . ASP A 1 165 ? -27.118 3.454 17.200 1.00 87.94 165 ASP A CA 1
ATOM 1267 C C . ASP A 1 165 ? -27.271 4.836 16.550 1.00 87.94 165 ASP A C 1
ATOM 1269 O O . ASP A 1 165 ? -28.089 5.649 16.977 1.00 87.94 165 ASP A O 1
ATOM 1273 N N . ASN A 1 166 ? -26.496 5.100 15.493 1.00 87.81 166 ASN A N 1
ATOM 1274 C CA . ASN A 1 166 ? -26.522 6.359 14.749 1.00 87.81 166 ASN A CA 1
ATOM 1275 C C . ASN A 1 166 ? -27.290 6.260 13.420 1.00 87.81 166 ASN A C 1
ATOM 1277 O O . ASN A 1 166 ? -27.315 7.228 12.658 1.00 87.81 166 ASN A O 1
ATOM 1281 N N . ASN A 1 167 ? -27.917 5.114 13.131 1.00 89.06 167 ASN A N 1
ATOM 1282 C CA . ASN A 1 167 ? -28.686 4.852 11.914 1.00 89.06 167 ASN A CA 1
ATOM 1283 C C . ASN A 1 167 ? -27.922 5.218 10.620 1.00 89.06 167 ASN A C 1
ATOM 1285 O O . ASN A 1 167 ? -28.463 5.844 9.703 1.00 89.06 167 ASN A O 1
ATOM 1289 N N . VAL A 1 168 ? -26.642 4.842 10.557 1.00 87.56 168 VAL A N 1
ATOM 1290 C CA . VAL A 1 168 ? -25.737 5.101 9.428 1.00 87.56 168 VAL A CA 1
ATOM 1291 C C . VAL A 1 168 ? -25.126 3.806 8.919 1.00 87.56 168 VAL A C 1
ATOM 1293 O O . VAL A 1 168 ? -24.775 2.922 9.691 1.00 87.56 168 VAL A O 1
ATOM 1296 N N . LYS A 1 169 ? -24.960 3.695 7.598 1.00 85.62 169 LYS A N 1
ATOM 1297 C CA . LYS A 1 169 ? -24.292 2.549 6.977 1.00 85.62 169 LYS A CA 1
ATOM 1298 C C . LYS A 1 169 ? -22.791 2.835 6.842 1.00 85.62 169 LYS A C 1
ATOM 1300 O O . LYS A 1 169 ? -22.443 3.874 6.278 1.00 85.62 169 LYS A O 1
ATOM 1305 N N . PRO A 1 170 ? -21.904 1.933 7.293 1.00 85.25 170 PRO A N 1
ATOM 1306 C CA . PRO A 1 170 ? -20.477 2.095 7.059 1.00 85.25 170 PRO A CA 1
ATOM 1307 C C . PRO A 1 170 ? -20.133 2.007 5.571 1.00 85.25 170 PRO A C 1
ATOM 1309 O O . PRO A 1 170 ? -20.743 1.250 4.807 1.00 85.25 170 PRO A O 1
ATOM 1312 N N . ILE A 1 171 ? -19.101 2.749 5.174 1.00 84.31 171 ILE A N 1
ATOM 1313 C CA . ILE A 1 171 ? -18.502 2.614 3.848 1.00 84.31 171 ILE A CA 1
ATOM 1314 C C . ILE A 1 171 ? -17.741 1.285 3.810 1.00 84.31 171 ILE A C 1
ATOM 1316 O O . ILE A 1 171 ? -16.842 1.058 4.615 1.00 84.31 171 ILE A O 1
ATOM 1320 N N . SER A 1 172 ? -18.115 0.416 2.874 1.00 86.88 172 SER A N 1
ATOM 1321 C CA . SER A 1 172 ? -17.567 -0.943 2.708 1.00 86.88 172 SER A CA 1
ATOM 1322 C C . SER A 1 172 ? -16.916 -1.156 1.339 1.00 86.88 172 SER A C 1
ATOM 1324 O O . SER A 1 172 ? -16.360 -2.216 1.077 1.00 86.88 172 SER A O 1
ATOM 1326 N N . GLU A 1 173 ? -16.951 -0.154 0.459 1.00 89.56 173 GLU A N 1
ATOM 1327 C CA . GLU A 1 173 ? -16.319 -0.244 -0.856 1.00 89.56 173 GLU A CA 1
ATOM 1328 C C . GLU A 1 173 ? -14.798 -0.306 -0.716 1.00 89.56 173 GLU A C 1
ATOM 1330 O O . GLU A 1 173 ? -14.194 0.525 -0.025 1.00 89.56 173 GLU A O 1
ATOM 1335 N N . SER A 1 174 ? -14.192 -1.291 -1.377 1.00 92.88 174 SER A N 1
ATOM 1336 C CA . SER A 1 174 ? -12.744 -1.430 -1.463 1.00 92.88 174 SER A CA 1
ATOM 1337 C C . SER A 1 174 ? -12.162 -0.271 -2.266 1.00 92.88 174 SER A C 1
ATOM 1339 O O . SER A 1 174 ? -12.706 0.157 -3.286 1.00 92.88 174 SER A O 1
ATOM 1341 N N . ILE A 1 175 ? -11.026 0.225 -1.805 1.00 93.94 175 ILE A N 1
ATOM 1342 C CA . ILE A 1 175 ? -10.313 1.334 -2.419 1.00 93.94 175 ILE A CA 1
ATOM 1343 C C . ILE A 1 175 ? -9.090 0.771 -3.125 1.00 93.94 175 ILE A C 1
ATOM 1345 O O . ILE A 1 175 ? -8.427 -0.111 -2.587 1.00 93.94 175 ILE A O 1
ATOM 1349 N N . TRP A 1 176 ? -8.754 1.282 -4.305 1.00 95.81 176 TRP A N 1
ATOM 1350 C CA . TRP A 1 176 ? -7.627 0.756 -5.061 1.00 95.81 176 TRP A CA 1
ATOM 1351 C C . TRP A 1 176 ? -6.961 1.797 -5.955 1.00 95.81 176 TRP A C 1
ATOM 1353 O O . TRP A 1 176 ? -7.509 2.857 -6.251 1.00 95.81 176 TRP A O 1
ATOM 1363 N N . GLY A 1 177 ? -5.757 1.465 -6.407 1.00 94.44 177 GLY A N 1
ATOM 1364 C CA . GLY A 1 177 ? -4.999 2.251 -7.365 1.00 94.44 177 GLY A CA 1
ATOM 1365 C C . GLY A 1 177 ? -4.086 1.380 -8.212 1.00 94.44 177 GLY A C 1
ATOM 1366 O O . GLY A 1 177 ? -3.533 0.404 -7.716 1.00 94.44 177 GLY A O 1
ATOM 1367 N N . HIS A 1 178 ? -3.910 1.740 -9.482 1.00 94.44 178 HIS A N 1
ATOM 1368 C CA . HIS A 1 178 ? -3.007 1.015 -10.372 1.00 94.44 178 HIS A CA 1
ATOM 1369 C C . HIS A 1 178 ? -1.541 1.141 -9.933 1.00 94.44 178 HIS A C 1
ATOM 1371 O O . HIS A 1 178 ? -1.073 2.239 -9.622 1.00 94.44 178 HIS A O 1
ATOM 1377 N N . PHE A 1 179 ? -0.819 0.021 -9.942 1.00 93.94 179 PHE A N 1
ATOM 1378 C CA . PHE A 1 179 ? 0.596 -0.054 -9.595 1.00 93.94 179 PHE A CA 1
ATOM 1379 C C . PHE A 1 179 ? 1.276 -1.212 -10.332 1.00 93.94 179 PHE A C 1
ATOM 1381 O O . PHE A 1 179 ? 0.770 -2.333 -10.364 1.00 93.94 179 PHE A O 1
ATOM 1388 N N . TYR A 1 180 ? 2.441 -0.938 -10.915 1.00 92.56 180 TYR A N 1
ATOM 1389 C CA . TYR A 1 180 ? 3.178 -1.892 -11.736 1.00 92.56 180 TYR A CA 1
ATOM 1390 C C . TYR A 1 180 ? 4.560 -2.096 -11.129 1.00 92.56 180 TYR A C 1
ATOM 1392 O O . TYR A 1 180 ? 5.271 -1.134 -10.816 1.00 92.56 180 TYR A O 1
ATOM 1400 N N . LEU A 1 181 ? 4.911 -3.368 -10.965 1.00 92.00 181 LEU A N 1
ATOM 1401 C CA . LEU A 1 181 ? 6.280 -3.809 -10.754 1.00 92.00 181 LEU A CA 1
ATOM 1402 C C . LEU A 1 181 ? 6.907 -4.052 -12.121 1.00 92.00 181 LEU A C 1
ATOM 1404 O O . LEU A 1 181 ? 6.296 -4.702 -12.971 1.00 92.00 181 LEU A O 1
ATOM 1408 N N . HIS A 1 182 ? 8.110 -3.530 -12.317 1.00 89.12 182 HIS A N 1
ATOM 1409 C CA . HIS A 1 182 ? 8.824 -3.638 -13.583 1.00 89.12 182 HIS A CA 1
ATOM 1410 C C . HIS A 1 182 ? 9.909 -4.708 -13.510 1.00 89.12 182 HIS A C 1
ATOM 1412 O O . HIS A 1 182 ? 10.524 -4.898 -12.463 1.00 89.12 182 HIS A O 1
ATOM 1418 N N . ASP A 1 183 ? 10.168 -5.381 -14.626 1.00 88.50 183 ASP A N 1
ATOM 1419 C CA . ASP A 1 183 ? 11.367 -6.199 -14.771 1.00 88.50 183 ASP A CA 1
ATOM 1420 C C . ASP A 1 183 ? 12.531 -5.294 -15.151 1.00 88.50 183 ASP A C 1
ATOM 1422 O O . ASP A 1 183 ? 12.404 -4.449 -16.036 1.00 88.50 183 ASP A O 1
ATOM 1426 N N . LEU A 1 184 ? 13.641 -5.418 -14.431 1.00 87.06 184 LEU A N 1
ATOM 1427 C CA . LEU A 1 184 ? 14.788 -4.526 -14.550 1.00 87.06 184 LEU A CA 1
ATOM 1428 C C . LEU A 1 184 ? 16.005 -5.326 -14.999 1.00 87.06 184 LEU A C 1
ATOM 1430 O O . LEU A 1 184 ? 16.284 -6.395 -14.450 1.00 87.06 184 LEU A O 1
ATOM 1434 N N . PHE A 1 185 ? 16.750 -4.805 -15.969 1.00 82.69 185 PHE A N 1
ATOM 1435 C CA . PHE A 1 185 ? 18.026 -5.393 -16.354 1.00 82.69 185 PHE A CA 1
ATOM 1436 C C . PHE A 1 185 ? 19.062 -5.220 -15.244 1.00 82.69 185 PHE A C 1
ATOM 1438 O O . PHE A 1 185 ? 19.256 -4.126 -14.711 1.00 82.69 185 PHE A O 1
ATOM 1445 N N . TYR A 1 186 ? 19.771 -6.303 -14.933 1.00 66.75 186 TYR A N 1
ATOM 1446 C CA . TYR A 1 186 ? 20.934 -6.290 -14.058 1.00 66.75 186 TYR A CA 1
ATOM 1447 C C . TYR A 1 186 ? 22.116 -6.900 -14.817 1.00 66.75 186 TYR A C 1
ATOM 1449 O O . TYR A 1 186 ? 22.112 -8.077 -15.163 1.00 66.75 186 TYR A O 1
ATOM 1457 N N . GLY A 1 187 ? 23.133 -6.093 -15.114 1.00 56.53 187 GLY A N 1
ATOM 1458 C CA . GLY A 1 187 ? 24.324 -6.547 -15.830 1.00 56.53 187 GLY A CA 1
ATOM 1459 C C . GLY A 1 187 ? 25.505 -5.624 -15.568 1.00 56.53 187 GLY A C 1
ATOM 1460 O O . GLY A 1 187 ? 25.377 -4.404 -15.645 1.00 56.53 187 GLY A O 1
ATOM 1461 N N . ALA A 1 188 ? 26.659 -6.200 -15.226 1.00 52.59 188 ALA A N 1
ATOM 1462 C CA . ALA A 1 188 ? 27.879 -5.446 -14.935 1.00 52.59 188 ALA A CA 1
ATOM 1463 C C . ALA A 1 188 ? 28.674 -5.064 -16.204 1.00 52.59 188 ALA A C 1
ATOM 1465 O O . ALA A 1 188 ? 29.607 -4.266 -16.119 1.00 52.59 188 ALA A O 1
ATOM 1466 N N . SER A 1 189 ? 28.332 -5.626 -17.372 1.00 49.06 189 SER A N 1
ATOM 1467 C CA . SER A 1 189 ? 29.095 -5.497 -18.620 1.00 49.06 189 SER A CA 1
ATOM 1468 C C . SER A 1 189 ? 28.243 -5.809 -19.862 1.00 49.06 189 SER A C 1
ATOM 1470 O O . SER A 1 189 ? 27.346 -6.644 -19.813 1.00 49.06 189 SER A O 1
ATOM 1472 N N . GLN A 1 190 ? 28.587 -5.192 -21.001 1.00 46.34 190 GLN A N 1
ATOM 1473 C CA . GLN A 1 190 ? 28.005 -5.420 -22.340 1.00 46.34 190 GLN A CA 1
ATOM 1474 C C . GLN A 1 190 ? 28.170 -6.857 -22.881 1.00 46.34 190 GLN A C 1
ATOM 1476 O O . GLN A 1 190 ? 27.603 -7.180 -23.922 1.00 46.34 190 GLN A O 1
ATOM 1481 N N . SER A 1 191 ? 28.971 -7.698 -22.221 1.00 49.91 191 SER A N 1
ATOM 1482 C CA . SER A 1 191 ? 29.289 -9.072 -22.634 1.00 49.91 191 SER A CA 1
ATOM 1483 C C . SER A 1 191 ? 28.483 -10.159 -21.925 1.00 49.91 191 SER A C 1
ATOM 1485 O O . SER A 1 191 ? 28.605 -11.327 -22.293 1.00 49.91 191 SER A O 1
ATOM 1487 N N . ASP A 1 192 ? 27.718 -9.805 -20.895 1.00 54.66 192 ASP A N 1
ATOM 1488 C CA . ASP A 1 192 ? 27.091 -10.787 -20.017 1.00 54.66 192 ASP A CA 1
ATOM 1489 C C . ASP A 1 192 ? 25.653 -11.065 -20.461 1.00 54.66 192 ASP A C 1
ATOM 1491 O O . ASP A 1 192 ? 24.960 -10.195 -20.989 1.00 54.66 192 ASP A O 1
ATOM 1495 N N . VAL A 1 193 ? 25.208 -12.308 -20.269 1.00 55.00 193 VAL A N 1
ATOM 1496 C CA . VAL A 1 193 ? 23.811 -12.710 -20.467 1.00 55.00 193 VAL A CA 1
ATOM 1497 C C . VAL A 1 193 ? 22.932 -11.753 -19.660 1.00 55.00 193 VAL A C 1
ATOM 1499 O O . VAL A 1 193 ? 23.067 -11.697 -18.441 1.00 55.00 193 VAL A O 1
ATOM 1502 N N . CYS A 1 194 ? 22.075 -10.975 -20.329 1.00 59.47 194 CYS A N 1
ATOM 1503 C CA . CYS A 1 194 ? 21.187 -10.027 -19.661 1.00 59.47 194 CYS A CA 1
ATOM 1504 C C . CYS A 1 194 ? 20.249 -10.780 -18.711 1.00 59.47 194 CYS A C 1
ATOM 1506 O O . CYS A 1 194 ? 19.300 -11.423 -19.162 1.00 59.47 194 CYS A O 1
ATOM 1508 N N . GLU A 1 195 ? 20.511 -10.701 -17.408 1.00 73.25 195 GLU A N 1
ATOM 1509 C CA . GLU A 1 195 ? 19.605 -11.206 -16.384 1.00 73.25 195 GLU A CA 1
ATOM 1510 C C . GLU A 1 195 ? 18.610 -10.100 -16.026 1.00 73.25 195 GLU A C 1
ATOM 1512 O O . GLU A 1 195 ? 18.968 -8.930 -15.855 1.00 73.25 195 GLU A O 1
ATOM 1517 N N . THR A 1 196 ? 17.334 -10.459 -15.969 1.00 79.56 196 THR A N 1
ATOM 1518 C CA . THR A 1 196 ? 16.256 -9.538 -15.614 1.00 79.56 196 THR A CA 1
ATOM 1519 C C . THR A 1 196 ? 15.701 -9.952 -14.273 1.00 79.56 196 THR A C 1
ATOM 1521 O O . THR A 1 196 ? 15.256 -11.090 -14.116 1.00 79.56 196 THR A O 1
ATOM 1524 N N . THR A 1 197 ? 15.679 -9.020 -13.330 1.00 85.44 197 THR A N 1
ATOM 1525 C CA . THR A 1 197 ? 15.110 -9.254 -12.007 1.00 85.44 197 THR A CA 1
ATOM 1526 C C . THR A 1 197 ? 13.892 -8.371 -11.834 1.00 85.44 197 THR A C 1
ATOM 1528 O O . THR A 1 197 ? 13.926 -7.174 -12.126 1.00 85.44 197 THR A O 1
ATOM 1531 N N . ARG A 1 198 ? 12.812 -8.965 -11.334 1.00 87.50 198 ARG A N 1
ATOM 1532 C CA . ARG A 1 198 ? 11.597 -8.233 -11.008 1.00 87.50 198 ARG A CA 1
ATOM 1533 C C . ARG A 1 198 ? 11.866 -7.225 -9.896 1.00 87.50 198 ARG A C 1
ATOM 1535 O O . ARG A 1 198 ? 12.556 -7.522 -8.919 1.00 87.50 198 ARG A O 1
ATOM 1542 N N . GLU A 1 199 ? 11.300 -6.034 -10.024 1.00 88.69 199 GLU A N 1
ATOM 1543 C CA . GLU A 1 199 ? 11.336 -5.042 -8.966 1.00 88.69 199 GLU A CA 1
ATOM 1544 C C . GLU A 1 199 ? 10.745 -5.605 -7.668 1.00 88.69 199 GLU A C 1
ATOM 1546 O O . GLU A 1 199 ? 9.660 -6.187 -7.646 1.00 88.69 199 GLU A O 1
ATOM 1551 N N . LYS A 1 200 ? 11.464 -5.386 -6.567 1.00 89.44 200 LYS A N 1
ATOM 1552 C CA . LYS A 1 200 ? 11.019 -5.772 -5.229 1.00 89.44 200 LYS A CA 1
ATOM 1553 C C . LYS A 1 200 ? 9.794 -4.964 -4.818 1.00 89.44 200 LYS A C 1
ATOM 1555 O O . LYS A 1 200 ? 9.761 -3.748 -5.004 1.00 89.44 200 LYS A O 1
ATOM 1560 N N . LEU A 1 201 ? 8.825 -5.623 -4.195 1.00 95.12 201 LEU A N 1
ATOM 1561 C CA . LEU A 1 201 ? 7.643 -4.971 -3.648 1.00 95.12 201 LEU A CA 1
ATOM 1562 C C . LEU A 1 201 ? 7.899 -4.577 -2.190 1.00 95.12 201 LEU A C 1
ATOM 1564 O O . LEU A 1 201 ? 8.159 -5.429 -1.346 1.00 95.12 201 LEU A O 1
ATOM 1568 N N . SER A 1 202 ? 7.825 -3.286 -1.893 1.00 95.81 202 SER A N 1
ATOM 1569 C CA . SER A 1 202 ? 8.053 -2.713 -0.568 1.00 95.81 202 SER A CA 1
ATOM 1570 C C . SER A 1 202 ? 6.820 -1.951 -0.113 1.00 95.81 202 SER A C 1
ATOM 1572 O O . SER A 1 202 ? 6.349 -1.052 -0.810 1.00 95.81 202 SER A O 1
ATOM 1574 N N . PHE A 1 203 ? 6.328 -2.298 1.071 1.00 96.62 203 PHE A N 1
ATOM 1575 C CA . PHE A 1 203 ? 5.218 -1.646 1.743 1.00 96.62 203 PHE A CA 1
ATOM 1576 C C . PHE A 1 203 ? 5.705 -0.878 2.966 1.00 96.62 203 PHE A C 1
ATOM 1578 O O . PHE A 1 203 ? 6.455 -1.394 3.800 1.00 96.62 203 PHE A O 1
ATOM 1585 N N . HIS A 1 204 ? 5.184 0.332 3.121 1.00 96.12 204 HIS A N 1
ATOM 1586 C CA . HIS A 1 204 ? 5.255 1.101 4.354 1.00 96.12 204 HIS A CA 1
ATOM 1587 C C . HIS A 1 204 ? 3.831 1.508 4.722 1.00 96.12 204 HIS A C 1
ATOM 1589 O O . HIS A 1 204 ? 3.203 2.302 4.030 1.00 96.12 204 HIS A O 1
ATOM 1595 N N . VAL A 1 205 ? 3.297 0.901 5.776 1.00 95.94 205 VAL A N 1
ATOM 1596 C CA . VAL A 1 205 ? 1.901 1.034 6.189 1.00 95.94 205 VAL A CA 1
ATOM 1597 C C . VAL A 1 205 ? 1.833 1.676 7.566 1.00 95.94 205 VAL A C 1
ATOM 1599 O O . VAL A 1 205 ? 2.525 1.250 8.487 1.00 95.94 205 VAL A O 1
ATOM 1602 N N . PHE A 1 206 ? 0.957 2.658 7.727 1.00 94.94 206 PHE A N 1
ATOM 1603 C CA . PHE A 1 206 ? 0.538 3.159 9.030 1.00 94.94 206 PHE A CA 1
ATOM 1604 C C . PHE A 1 206 ? -0.903 2.751 9.267 1.00 94.94 206 PHE A C 1
ATOM 1606 O O . PHE A 1 206 ? -1.767 3.010 8.432 1.00 94.94 206 PHE A O 1
ATOM 1613 N N . VAL A 1 207 ? -1.161 2.142 10.415 1.00 93.44 207 VAL A N 1
ATOM 1614 C CA . VAL A 1 207 ? -2.506 1.917 10.934 1.00 93.44 207 VAL A CA 1
ATOM 1615 C C . VAL A 1 207 ? -2.621 2.721 12.217 1.00 93.44 207 VAL A C 1
ATOM 1617 O O . VAL A 1 207 ? -1.773 2.597 13.096 1.00 93.44 207 VAL A O 1
ATOM 1620 N N . ASN A 1 208 ? -3.643 3.563 12.337 1.00 90.88 208 ASN A N 1
ATOM 1621 C CA . ASN A 1 208 ? -3.909 4.315 13.559 1.00 90.88 208 ASN A CA 1
ATOM 1622 C C . ASN A 1 208 ? -5.399 4.286 13.892 1.00 90.88 208 ASN A C 1
ATOM 1624 O O . ASN A 1 208 ? -6.161 5.182 13.522 1.00 90.88 208 ASN A O 1
ATOM 1628 N N . VAL A 1 209 ? -5.807 3.228 14.594 1.00 88.88 209 VAL A N 1
ATOM 1629 C CA . VAL A 1 209 ? -7.176 2.920 15.030 1.00 88.88 209 VAL A CA 1
ATOM 1630 C C . VAL A 1 209 ? -8.167 2.751 13.874 1.00 88.88 209 VAL A C 1
ATOM 1632 O O . VAL A 1 209 ? -8.655 1.646 13.640 1.00 88.88 209 VAL A O 1
ATOM 1635 N N . SER A 1 210 ? -8.479 3.850 13.184 1.00 88.19 210 SER A N 1
ATOM 1636 C CA . SER A 1 210 ? -9.457 3.951 12.097 1.00 88.19 210 SER A CA 1
ATOM 1637 C C . SER A 1 210 ? -8.884 4.508 10.796 1.00 88.19 210 SER A C 1
ATOM 1639 O O . SER A 1 210 ? -9.615 4.589 9.814 1.00 88.19 210 SER A O 1
ATOM 1641 N N . SER A 1 211 ? -7.618 4.931 10.762 1.00 91.62 211 SER A N 1
ATOM 1642 C CA . SER A 1 211 ? -6.947 5.327 9.522 1.00 91.62 211 SER A CA 1
ATOM 1643 C C . SER A 1 211 ? -5.918 4.287 9.103 1.00 91.62 211 SER A C 1
ATOM 1645 O O . SER A 1 211 ? -5.222 3.707 9.938 1.00 91.62 211 SER A O 1
ATOM 1647 N N . ILE A 1 212 ? -5.835 4.071 7.794 1.00 94.12 212 ILE A N 1
ATOM 1648 C CA . ILE A 1 212 ? -4.771 3.322 7.139 1.00 94.12 212 ILE A CA 1
ATOM 1649 C C . ILE A 1 212 ? -4.132 4.231 6.096 1.00 94.12 212 ILE A C 1
ATOM 1651 O O . ILE A 1 212 ? -4.832 4.865 5.305 1.00 94.12 212 ILE A O 1
ATOM 1655 N N . GLU A 1 213 ? -2.806 4.259 6.066 1.00 95.69 213 GLU A N 1
ATOM 1656 C CA . GLU A 1 213 ? -2.025 4.885 5.004 1.00 95.69 213 GLU A CA 1
ATOM 1657 C C . GLU A 1 213 ? -0.997 3.894 4.477 1.00 95.69 213 GLU A C 1
ATOM 1659 O O . GLU A 1 213 ? -0.165 3.399 5.233 1.00 95.69 213 GLU A O 1
ATOM 1664 N N . VAL A 1 214 ? -1.068 3.596 3.183 1.00 97.06 214 VAL A N 1
ATOM 1665 C CA . VAL A 1 214 ? -0.230 2.609 2.501 1.00 97.06 214 VAL A CA 1
ATOM 1666 C C . VAL A 1 214 ? 0.668 3.328 1.515 1.00 97.06 214 VAL A C 1
ATOM 1668 O O . VAL A 1 214 ? 0.178 4.016 0.623 1.00 97.06 214 VAL A O 1
ATOM 1671 N N . PHE A 1 215 ? 1.973 3.122 1.636 1.00 97.25 215 PHE A N 1
ATOM 1672 C CA . PHE A 1 215 ? 2.969 3.580 0.679 1.00 97.25 215 PHE A CA 1
ATOM 1673 C C . PHE A 1 215 ? 3.642 2.376 0.027 1.00 97.25 215 PHE A C 1
ATOM 1675 O O . PHE A 1 215 ? 4.007 1.426 0.723 1.00 97.25 215 PHE A O 1
ATOM 1682 N N . VAL A 1 216 ? 3.805 2.416 -1.297 1.00 97.31 216 VAL A N 1
ATOM 1683 C CA . VAL A 1 216 ? 4.440 1.333 -2.063 1.00 97.31 216 VAL A CA 1
ATOM 1684 C C . VAL A 1 216 ? 5.564 1.879 -2.942 1.00 97.31 216 VAL A C 1
ATOM 1686 O O . VAL A 1 216 ? 5.372 2.834 -3.701 1.00 97.31 216 VAL A O 1
ATOM 1689 N N . ASN A 1 217 ? 6.750 1.277 -2.807 1.00 95.44 217 ASN A N 1
ATOM 1690 C CA . ASN A 1 217 ? 7.992 1.588 -3.536 1.00 95.44 217 ASN A CA 1
ATOM 1691 C C . ASN A 1 217 ? 8.291 3.094 -3.691 1.00 95.44 217 ASN A C 1
ATOM 1693 O O . ASN A 1 217 ? 8.760 3.531 -4.746 1.00 95.44 217 ASN A O 1
ATOM 1697 N N . ASP A 1 218 ? 7.982 3.892 -2.664 1.00 95.50 218 ASP A N 1
ATOM 1698 C CA . ASP A 1 218 ? 8.183 5.348 -2.613 1.00 95.50 218 ASP A CA 1
ATOM 1699 C C . ASP A 1 218 ? 7.579 6.136 -3.799 1.00 95.50 218 ASP A C 1
ATOM 1701 O O . ASP A 1 218 ? 8.021 7.245 -4.114 1.00 95.50 218 ASP A O 1
ATOM 1705 N N . ARG A 1 219 ? 6.577 5.577 -4.490 1.00 94.81 219 ARG A N 1
ATOM 1706 C CA . ARG A 1 219 ? 5.925 6.196 -5.666 1.00 94.81 219 ARG A CA 1
ATOM 1707 C C . ARG A 1 219 ? 4.419 5.956 -5.748 1.00 94.81 219 ARG A C 1
ATOM 1709 O O . ARG A 1 219 ? 3.778 6.236 -6.760 1.00 94.81 219 ARG A O 1
ATOM 1716 N N . PHE A 1 220 ? 3.853 5.387 -4.697 1.00 95.88 220 PHE A N 1
ATOM 1717 C CA . PHE A 1 220 ? 2.438 5.101 -4.597 1.00 95.88 220 PHE A CA 1
ATOM 1718 C C . PHE A 1 220 ? 1.992 5.354 -3.169 1.00 95.88 220 PHE A C 1
ATOM 1720 O O . PHE A 1 220 ? 2.676 4.959 -2.228 1.00 95.88 220 PHE A O 1
ATOM 1727 N N . SER A 1 221 ? 0.837 5.989 -3.030 1.00 95.75 221 SER A N 1
ATOM 1728 C CA . SER A 1 221 ? 0.169 6.245 -1.763 1.00 95.75 221 SER A CA 1
ATOM 1729 C C . SER A 1 221 ? -1.322 5.950 -1.896 1.00 95.75 221 SER A C 1
ATOM 1731 O O . SER A 1 221 ? -1.946 6.248 -2.926 1.00 95.75 221 SER A O 1
ATOM 1733 N N . LEU A 1 222 ? -1.882 5.356 -0.847 1.00 95.44 222 LEU A N 1
ATOM 1734 C CA . LEU A 1 222 ? -3.305 5.105 -0.725 1.00 95.44 222 LEU A CA 1
ATOM 1735 C C . LEU A 1 222 ? -3.748 5.190 0.732 1.00 95.44 222 L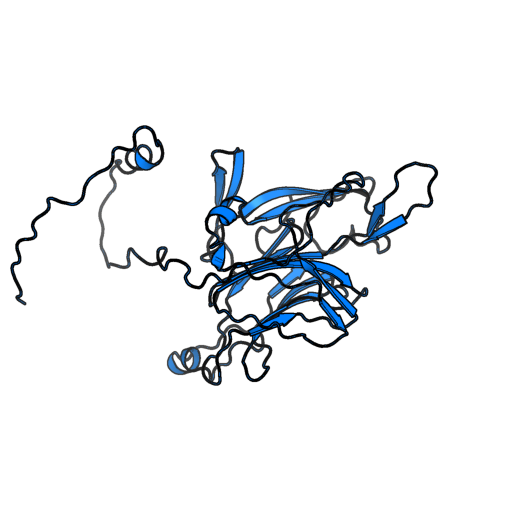EU A C 1
ATOM 1737 O O . LEU A 1 222 ? -3.237 4.473 1.592 1.00 95.44 222 LEU A O 1
ATOM 1741 N N . SER A 1 223 ? -4.720 6.056 0.985 1.00 94.69 223 SER A N 1
ATOM 1742 C CA . SER A 1 223 ? -5.249 6.326 2.315 1.00 94.69 223 SER A CA 1
ATOM 1743 C C . SER A 1 223 ? -6.719 5.941 2.430 1.00 94.69 223 SER A C 1
ATOM 1745 O O . SER A 1 223 ? -7.502 6.184 1.517 1.00 94.69 223 SER A O 1
ATOM 1747 N N . ALA A 1 224 ? -7.105 5.355 3.560 1.00 92.56 224 ALA A N 1
ATOM 1748 C CA . ALA A 1 224 ? -8.476 4.920 3.800 1.00 92.56 224 ALA A CA 1
ATOM 1749 C C . ALA A 1 224 ? -8.878 5.053 5.268 1.00 92.56 224 ALA A C 1
ATOM 1751 O O . ALA A 1 224 ? -8.053 4.904 6.177 1.00 92.56 224 ALA A O 1
ATOM 1752 N N . ARG A 1 225 ? -10.179 5.239 5.505 1.00 90.25 225 ARG A N 1
ATOM 1753 C CA . ARG A 1 225 ? -10.802 4.974 6.807 1.00 90.25 225 ARG A CA 1
ATOM 1754 C C . ARG A 1 225 ? -11.344 3.549 6.909 1.00 90.25 225 ARG A C 1
ATOM 1756 O O . ARG A 1 225 ? -11.948 3.039 5.962 1.00 90.25 225 ARG A O 1
ATOM 1763 N N . ILE A 1 226 ? -11.177 2.956 8.090 1.00 89.12 226 ILE A N 1
ATOM 1764 C CA . ILE A 1 226 ? -11.725 1.654 8.485 1.00 89.12 226 ILE A CA 1
ATOM 1765 C C . ILE A 1 226 ? -12.380 1.738 9.866 1.00 89.12 226 ILE A C 1
ATOM 1767 O O . ILE A 1 226 ? -11.939 2.499 10.726 1.00 89.12 226 ILE A O 1
ATOM 1771 N N . TYR A 1 227 ? -13.427 0.945 10.095 1.00 87.12 227 TYR A N 1
ATOM 1772 C CA . TYR A 1 227 ? -14.191 0.972 11.350 1.00 87.12 227 TYR A CA 1
ATOM 1773 C C . TYR A 1 227 ? -14.464 -0.440 11.893 1.00 87.12 227 TYR A C 1
ATOM 1775 O O . TYR A 1 227 ? -15.624 -0.839 12.010 1.00 87.12 227 TYR A O 1
ATOM 1783 N N . PRO A 1 228 ? -13.409 -1.209 12.203 1.00 83.69 228 PRO A N 1
ATOM 1784 C CA . PRO A 1 228 ? -13.514 -2.594 12.657 1.00 83.69 228 PRO A CA 1
ATOM 1785 C C . PRO A 1 228 ? -14.586 -2.798 13.746 1.00 83.69 228 PRO A C 1
ATOM 1787 O O . PRO A 1 228 ? -14.682 -2.017 14.702 1.00 83.69 228 PRO A O 1
ATOM 1790 N N . CYS A 1 229 ? -15.432 -3.814 13.575 1.00 77.81 229 CYS A N 1
ATOM 1791 C CA . CYS A 1 229 ? -16.620 -4.036 14.396 1.00 77.81 229 CYS A CA 1
ATOM 1792 C C . CYS A 1 229 ? -16.282 -4.734 15.723 1.00 77.81 229 CYS A C 1
ATOM 1794 O O . CYS A 1 229 ? -16.331 -5.955 15.845 1.00 77.81 229 CYS A O 1
ATOM 1796 N N . ALA A 1 230 ? -16.001 -3.955 16.767 1.00 64.50 230 ALA A N 1
ATOM 1797 C CA . ALA A 1 230 ? -15.578 -4.489 18.067 1.00 64.50 230 ALA A CA 1
ATOM 1798 C C . ALA A 1 230 ? -16.681 -5.206 18.887 1.00 64.50 230 ALA A C 1
ATOM 1800 O O . ALA A 1 230 ? -16.460 -5.527 20.054 1.00 64.50 230 ALA A O 1
ATOM 1801 N N . THR A 1 231 ? -17.882 -5.437 18.339 1.00 60.66 231 THR A N 1
ATOM 1802 C CA . THR A 1 231 ? -19.012 -6.003 19.103 1.00 60.66 231 THR A CA 1
ATOM 1803 C C . THR A 1 231 ? -18.840 -7.486 19.432 1.00 60.66 231 THR A C 1
ATOM 1805 O O . THR A 1 231 ? -19.419 -7.946 20.413 1.00 60.66 231 THR A O 1
ATOM 1808 N N . GLN A 1 232 ? -18.039 -8.229 18.658 1.00 57.50 232 GLN A N 1
ATOM 1809 C CA . GLN A 1 232 ? -17.851 -9.675 18.854 1.00 57.50 232 GLN A CA 1
ATOM 1810 C C . GLN A 1 232 ? -16.474 -10.046 19.428 1.00 57.50 232 GLN A C 1
ATOM 1812 O O . GLN A 1 232 ? -16.347 -11.066 20.101 1.00 57.50 232 GLN A O 1
ATOM 1817 N N . SER A 1 233 ? -15.437 -9.232 19.196 1.00 68.31 233 SER A N 1
ATOM 1818 C CA . SER A 1 233 ? -14.070 -9.499 19.671 1.00 68.31 233 SER A CA 1
ATOM 1819 C C . SER A 1 233 ? -13.150 -8.284 19.512 1.00 68.31 233 SER A C 1
ATOM 1821 O O . SER A 1 233 ? -13.512 -7.310 18.855 1.00 68.31 233 SER A O 1
ATOM 1823 N N . LYS A 1 234 ? -11.940 -8.349 20.084 1.00 80.44 234 LYS A N 1
ATOM 1824 C CA . LYS A 1 234 ? -10.888 -7.372 19.781 1.00 80.44 234 LYS A CA 1
ATOM 1825 C C . LYS A 1 234 ? -10.389 -7.574 18.346 1.00 80.44 234 LYS A C 1
ATOM 1827 O O . LYS A 1 234 ? -10.021 -8.684 17.968 1.00 80.44 234 LYS A O 1
ATOM 1832 N N . SER A 1 235 ? -10.358 -6.482 17.592 1.00 85.12 235 SER A N 1
ATOM 1833 C CA . SER A 1 235 ? -9.927 -6.427 16.191 1.00 85.12 235 SER A CA 1
ATOM 1834 C C . SER A 1 235 ? -8.528 -5.825 16.081 1.00 85.12 235 SER A C 1
ATOM 1836 O O . SER A 1 235 ? -8.339 -4.757 15.509 1.00 85.12 235 SER A O 1
ATOM 1838 N N . ASP A 1 236 ? -7.537 -6.432 16.728 1.00 88.50 236 ASP A N 1
ATOM 1839 C CA . ASP A 1 236 ? -6.160 -5.928 16.830 1.00 88.50 236 ASP A CA 1
ATOM 1840 C C . ASP A 1 236 ? -5.115 -6.871 16.218 1.00 88.50 236 ASP A C 1
ATOM 1842 O O . ASP A 1 236 ? -3.927 -6.561 16.262 1.00 88.50 236 ASP A O 1
ATOM 1846 N N . GLY A 1 237 ? -5.539 -7.975 15.600 1.00 90.38 237 GLY A N 1
ATOM 1847 C CA . GLY A 1 237 ? -4.647 -8.936 14.964 1.00 90.38 237 GLY A CA 1
ATOM 1848 C C . GLY A 1 237 ? -4.038 -8.434 13.654 1.00 90.38 237 GLY A C 1
ATOM 1849 O O . GLY A 1 237 ? -4.632 -7.634 12.922 1.00 90.38 237 GLY A O 1
ATOM 1850 N N . ILE A 1 238 ? -2.854 -8.962 13.345 1.00 92.12 238 ILE A N 1
ATOM 1851 C CA . ILE A 1 238 ? -2.114 -8.700 12.109 1.00 92.12 238 ILE A CA 1
ATOM 1852 C C . ILE A 1 238 ? -1.743 -10.045 11.483 1.00 92.12 238 ILE A C 1
ATOM 1854 O O . ILE A 1 238 ? -1.283 -10.952 12.178 1.00 92.12 238 ILE A O 1
ATOM 1858 N N . ALA A 1 239 ? -1.926 -10.189 10.174 1.00 92.69 239 ALA A N 1
ATOM 1859 C CA . ALA A 1 239 ? -1.499 -11.372 9.436 1.00 92.69 239 ALA A CA 1
ATOM 1860 C C . ALA A 1 239 ? -0.820 -10.996 8.119 1.00 92.69 239 ALA A C 1
ATOM 1862 O O . ALA A 1 239 ? -1.107 -9.957 7.529 1.00 92.69 239 ALA A O 1
ATOM 1863 N N . LEU A 1 240 ? 0.066 -11.866 7.651 1.00 94.19 240 LEU A N 1
ATOM 1864 C CA . LEU A 1 240 ? 0.571 -11.858 6.282 1.00 94.19 240 LEU A CA 1
ATOM 1865 C C . LEU A 1 240 ? -0.380 -12.687 5.420 1.00 94.19 240 LEU A C 1
ATOM 1867 O O . LEU A 1 240 ? -0.886 -13.706 5.886 1.00 94.19 240 LEU A O 1
ATOM 1871 N N . THR A 1 241 ? -0.621 -12.283 4.179 1.00 94.19 241 THR A N 1
ATOM 1872 C CA . THR A 1 241 ? -1.475 -13.035 3.252 1.00 94.19 241 THR A CA 1
ATOM 1873 C C . THR A 1 241 ? -0.834 -13.111 1.876 1.00 94.19 241 THR A C 1
ATOM 1875 O O . THR A 1 241 ? -0.246 -12.139 1.404 1.00 94.19 241 THR A O 1
ATOM 1878 N N . ALA A 1 242 ? -0.962 -14.268 1.239 1.00 95.25 242 ALA A N 1
ATOM 1879 C CA . ALA A 1 242 ? -0.573 -14.496 -0.143 1.00 95.25 242 ALA A CA 1
ATOM 1880 C C . ALA A 1 242 ? -1.505 -15.544 -0.763 1.00 95.25 242 ALA A C 1
ATOM 1882 O O . ALA A 1 242 ? -1.900 -16.481 -0.066 1.00 95.25 242 ALA A O 1
ATOM 1883 N N . SER A 1 243 ? -1.871 -15.394 -2.040 1.00 94.56 243 SER A N 1
ATOM 1884 C CA . SER A 1 243 ? -2.665 -16.402 -2.766 1.00 94.56 243 SER A CA 1
ATOM 1885 C C . SER A 1 243 ? -1.825 -17.580 -3.278 1.00 94.56 243 SER A C 1
ATOM 1887 O O . SER A 1 243 ? -2.383 -18.634 -3.570 1.00 94.56 243 SER A O 1
ATOM 1889 N N . GLY A 1 244 ? -0.500 -17.424 -3.329 1.00 92.69 244 GLY A N 1
ATOM 1890 C CA . GLY A 1 244 ? 0.474 -18.485 -3.602 1.00 92.69 244 GLY A CA 1
ATOM 1891 C C . GLY A 1 244 ? 1.700 -18.361 -2.700 1.00 92.69 244 GLY A C 1
ATOM 1892 O O . GLY A 1 244 ? 1.592 -17.830 -1.591 1.00 92.69 244 GLY A O 1
ATOM 1893 N N . ASP A 1 245 ? 2.848 -18.847 -3.169 1.00 92.94 245 ASP A N 1
ATOM 1894 C CA . ASP A 1 245 ? 4.100 -18.777 -2.415 1.00 92.94 245 ASP A CA 1
ATOM 1895 C C . ASP A 1 245 ? 4.668 -17.349 -2.425 1.00 92.94 245 ASP A C 1
ATOM 1897 O O . ASP A 1 245 ? 4.807 -16.716 -3.476 1.00 92.94 245 ASP A O 1
ATOM 1901 N N . ALA A 1 246 ? 4.986 -16.835 -1.236 1.00 93.75 246 ALA A N 1
ATOM 1902 C CA . ALA A 1 246 ? 5.573 -15.515 -1.043 1.00 93.75 246 ALA A CA 1
ATOM 1903 C C . ALA A 1 246 ? 6.514 -15.476 0.167 1.00 93.75 246 ALA A C 1
ATOM 1905 O O . ALA A 1 246 ? 6.234 -16.050 1.221 1.00 93.75 246 ALA A O 1
ATOM 1906 N N . ILE A 1 247 ? 7.613 -14.730 0.044 1.00 92.06 247 ILE A N 1
ATOM 1907 C CA . ILE A 1 247 ? 8.585 -14.527 1.122 1.00 92.06 247 ILE A CA 1
ATOM 1908 C C . ILE A 1 247 ? 8.531 -13.077 1.590 1.00 92.06 247 ILE A C 1
ATOM 1910 O O . ILE A 1 247 ? 8.960 -12.156 0.893 1.00 92.06 247 ILE A O 1
ATOM 1914 N N . PHE A 1 248 ? 8.074 -12.884 2.821 1.00 91.31 248 PHE A N 1
ATOM 1915 C CA . PHE A 1 248 ? 8.078 -11.596 3.499 1.00 91.31 248 PHE A CA 1
ATOM 1916 C C . PHE A 1 248 ? 9.356 -11.431 4.309 1.00 91.31 248 PHE A C 1
ATOM 1918 O O . PHE A 1 248 ? 9.801 -12.342 5.011 1.00 91.31 248 PHE A O 1
ATOM 1925 N N . ARG A 1 249 ? 9.937 -10.236 4.263 1.00 86.19 249 ARG A N 1
ATOM 1926 C CA . ARG A 1 249 ? 11.056 -9.847 5.116 1.00 86.19 249 ARG A CA 1
ATOM 1927 C C . ARG A 1 249 ? 10.924 -8.408 5.587 1.00 86.19 249 ARG A C 1
ATOM 1929 O O . ARG A 1 249 ? 10.119 -7.619 5.106 1.00 86.19 249 ARG A O 1
ATOM 1936 N N . ALA A 1 250 ? 11.796 -8.083 6.520 1.00 73.06 250 ALA A N 1
ATOM 1937 C CA . ALA A 1 250 ? 12.217 -6.737 6.842 1.00 73.06 250 ALA A CA 1
ATOM 1938 C C . ALA A 1 250 ? 12.339 -5.796 5.634 1.00 73.06 250 ALA A C 1
ATOM 1940 O O . ALA A 1 250 ? 13.214 -6.010 4.794 1.00 73.06 250 ALA A O 1
ATOM 1941 N N . GLY A 1 251 ? 11.528 -4.738 5.576 1.00 58.38 251 GLY A N 1
ATOM 1942 C CA . GLY A 1 251 ? 11.760 -3.630 4.648 1.00 58.38 251 GLY A CA 1
ATOM 1943 C C . GLY A 1 251 ? 12.651 -2.553 5.275 1.00 58.38 251 GLY A C 1
ATOM 1944 O O . GLY A 1 251 ? 12.567 -2.287 6.475 1.00 58.38 251 GLY A O 1
ATOM 1945 N N . TRP A 1 252 ? 13.497 -1.907 4.470 1.00 46.66 252 TRP A N 1
ATOM 1946 C CA . TRP A 1 252 ? 14.211 -0.691 4.869 1.00 46.66 252 TRP A CA 1
ATOM 1947 C C . TRP A 1 252 ? 13.629 0.514 4.113 1.00 46.66 252 TRP A C 1
ATOM 1949 O O . TRP A 1 252 ? 13.506 0.449 2.888 1.00 46.66 252 TRP A O 1
ATOM 1959 N N . PRO A 1 253 ? 13.262 1.619 4.793 1.00 41.31 253 PRO A N 1
ATOM 1960 C CA . PRO A 1 253 ? 12.758 2.803 4.106 1.00 41.31 253 PRO A CA 1
ATOM 1961 C C . PRO A 1 253 ? 13.858 3.408 3.219 1.00 41.31 253 PRO A C 1
ATOM 1963 O O . PRO A 1 253 ? 14.910 3.818 3.711 1.00 41.31 253 PRO A O 1
ATOM 1966 N N . GLY A 1 254 ? 13.617 3.465 1.907 1.00 42.56 254 GLY A N 1
ATOM 1967 C CA . GLY A 1 254 ? 14.456 4.196 0.953 1.00 42.56 254 GLY A CA 1
ATOM 1968 C C . GLY A 1 254 ? 15.719 3.496 0.428 1.00 42.56 254 GLY A C 1
ATOM 1969 O O . GLY A 1 254 ? 16.552 4.158 -0.191 1.00 42.56 254 GLY A O 1
ATOM 1970 N N . SER A 1 255 ? 15.902 2.188 0.613 1.00 37.41 255 SER A N 1
ATOM 1971 C CA . SER A 1 255 ? 17.019 1.474 -0.021 1.00 37.41 255 SER A CA 1
ATOM 1972 C C . SER A 1 255 ? 16.623 0.942 -1.399 1.00 37.41 255 SER A C 1
ATOM 1974 O O . SER A 1 255 ? 16.085 -0.158 -1.518 1.00 37.41 255 SER A O 1
ATOM 1976 N N . ARG A 1 256 ? 17.045 1.638 -2.465 1.00 41.25 256 ARG A N 1
ATOM 1977 C CA . ARG A 1 256 ? 17.659 0.872 -3.561 1.00 41.25 256 ARG A CA 1
ATOM 1978 C C . ARG A 1 256 ? 18.729 0.023 -2.883 1.00 41.25 256 ARG A C 1
ATOM 1980 O O . ARG A 1 256 ? 19.553 0.580 -2.157 1.00 41.25 256 ARG A O 1
ATOM 1987 N N . GLY A 1 257 ? 18.655 -1.300 -3.013 1.00 35.28 257 GLY A N 1
ATOM 1988 C CA . GLY A 1 257 ? 19.705 -2.165 -2.478 1.00 35.28 257 GLY A CA 1
ATOM 1989 C C . GLY A 1 257 ? 21.076 -1.629 -2.912 1.00 35.28 257 GLY A C 1
ATOM 1990 O O . GLY A 1 257 ? 21.170 -1.054 -4.002 1.00 35.28 257 GLY A O 1
ATOM 1991 N N . PRO A 1 258 ? 22.121 -1.744 -2.076 1.00 28.27 258 PRO A N 1
ATOM 1992 C CA . PRO A 1 258 ? 23.443 -1.307 -2.489 1.00 28.27 258 PRO A CA 1
ATOM 1993 C C . PRO A 1 258 ? 23.798 -2.015 -3.809 1.00 28.27 258 PRO A C 1
ATOM 1995 O O . PRO A 1 258 ? 23.550 -3.223 -3.920 1.00 28.27 258 PRO A O 1
ATOM 1998 N N . PRO A 1 259 ? 24.354 -1.314 -4.818 1.00 30.33 259 PRO A N 1
ATOM 1999 C CA . PRO A 1 259 ? 25.002 -2.005 -5.923 1.00 30.33 259 PRO A CA 1
ATOM 2000 C C . PRO A 1 259 ? 26.030 -2.955 -5.307 1.00 30.33 259 PRO A C 1
ATOM 2002 O O . PRO A 1 259 ? 26.712 -2.586 -4.353 1.00 30.33 259 PRO A O 1
ATOM 2005 N N . CYS A 1 260 ? 26.069 -4.198 -5.781 1.00 34.62 260 CYS A N 1
ATOM 2006 C CA . CYS A 1 260 ? 26.849 -5.283 -5.198 1.00 34.62 260 CYS A CA 1
ATOM 2007 C C . CYS A 1 260 ? 28.316 -4.887 -4.949 1.00 34.62 260 CYS A C 1
ATOM 2009 O O . CYS A 1 260 ? 29.152 -5.028 -5.835 1.00 34.62 260 CYS A O 1
ATOM 2011 N N . ARG A 1 261 ? 28.619 -4.404 -3.739 1.00 30.58 261 ARG A N 1
ATOM 2012 C CA . ARG A 1 261 ? 29.932 -4.362 -3.082 1.00 30.58 261 ARG A CA 1
ATOM 2013 C C . ARG A 1 261 ? 29.786 -3.647 -1.740 1.00 30.58 261 ARG A C 1
ATOM 2015 O O . ARG A 1 261 ? 30.170 -2.502 -1.601 1.00 30.58 261 ARG A O 1
ATOM 2022 N N . ASP A 1 262 ? 29.213 -4.334 -0.763 1.00 27.94 262 ASP A N 1
ATOM 2023 C CA . ASP A 1 262 ? 29.632 -4.170 0.630 1.00 27.94 262 ASP A CA 1
ATOM 2024 C C . ASP A 1 262 ? 29.209 -5.415 1.408 1.00 27.94 262 ASP A C 1
ATOM 2026 O O . ASP A 1 262 ? 28.040 -5.655 1.700 1.00 27.94 262 ASP A O 1
ATOM 2030 N N . SER A 1 263 ? 30.191 -6.262 1.707 1.00 32.59 263 SER A N 1
ATOM 2031 C CA . SER A 1 263 ? 30.048 -7.542 2.410 1.00 32.59 263 SER A CA 1
ATOM 2032 C C . SER A 1 263 ? 29.879 -7.382 3.929 1.00 32.59 263 SER A C 1
ATOM 2034 O O . SER A 1 263 ? 30.217 -8.286 4.690 1.00 32.59 263 SER A O 1
ATOM 2036 N N . GLN A 1 264 ? 29.382 -6.231 4.387 1.00 32.53 264 GLN A N 1
ATOM 2037 C CA . GLN A 1 264 ? 29.150 -5.924 5.800 1.00 32.53 264 GLN A CA 1
ATOM 2038 C C . GLN A 1 264 ? 27.844 -5.136 5.986 1.00 32.53 264 GLN A C 1
ATOM 2040 O O . GLN A 1 264 ? 27.833 -4.041 6.538 1.00 32.53 264 GLN A O 1
ATOM 2045 N N . ALA A 1 265 ? 26.721 -5.691 5.528 1.00 32.50 265 ALA A N 1
ATOM 2046 C CA . ALA A 1 265 ? 25.402 -5.206 5.933 1.00 32.50 265 ALA A CA 1
ATOM 2047 C C . ALA A 1 265 ? 24.936 -5.951 7.206 1.00 32.50 265 ALA A C 1
ATOM 2049 O O . ALA A 1 265 ? 25.080 -7.178 7.274 1.00 32.50 265 ALA A O 1
ATOM 2050 N N . PRO A 1 266 ? 24.395 -5.256 8.226 1.00 31.73 266 PRO A N 1
ATOM 2051 C CA . PRO A 1 266 ? 23.874 -5.897 9.429 1.00 31.73 266 PRO A CA 1
ATOM 2052 C C . PRO A 1 266 ? 22.608 -6.715 9.119 1.00 31.73 266 PRO A C 1
ATOM 2054 O O . PRO A 1 266 ? 21.889 -6.451 8.156 1.00 31.73 266 PRO A O 1
ATOM 2057 N N . ARG A 1 267 ? 22.358 -7.741 9.943 1.00 30.42 267 ARG A N 1
ATOM 2058 C CA . ARG A 1 267 ? 21.265 -8.718 9.786 1.00 30.42 267 ARG A CA 1
ATOM 2059 C C . ARG A 1 267 ? 19.886 -8.034 9.768 1.00 30.42 267 ARG A C 1
ATOM 2061 O O . ARG A 1 267 ? 19.618 -7.139 10.562 1.00 30.42 267 ARG A O 1
ATOM 2068 N N . TRP A 1 268 ? 19.039 -8.497 8.852 1.00 31.56 268 TRP A N 1
ATOM 2069 C CA . TRP A 1 268 ? 17.746 -7.940 8.432 1.00 31.56 268 TRP A CA 1
ATOM 2070 C C . TRP A 1 268 ? 16.637 -8.103 9.493 1.00 31.56 268 TRP A C 1
ATOM 2072 O O . TRP A 1 268 ? 16.542 -9.174 10.093 1.00 31.56 268 TRP A O 1
ATOM 2082 N N . SER A 1 269 ? 15.771 -7.097 9.703 1.00 28.89 269 SER A N 1
ATOM 2083 C CA . SER A 1 269 ? 14.669 -7.173 10.686 1.00 28.89 269 SER A CA 1
ATOM 2084 C C . SER A 1 269 ? 13.399 -6.361 10.334 1.00 28.89 269 SER A C 1
ATOM 2086 O O . SER A 1 269 ? 13.489 -5.206 9.914 1.00 28.89 269 SER A O 1
ATOM 2088 N N . LEU A 1 270 ? 12.205 -6.982 10.437 1.00 27.31 270 LEU A N 1
ATOM 2089 C CA . LEU A 1 270 ? 10.913 -6.283 10.290 1.00 27.31 270 LEU A CA 1
ATOM 2090 C C . LEU A 1 270 ? 10.852 -5.169 11.332 1.00 27.31 270 LEU A C 1
ATOM 2092 O O . LEU A 1 270 ? 11.324 -5.359 12.453 1.00 27.31 270 LEU A O 1
ATOM 2096 N N . ARG A 1 271 ? 10.314 -4.008 10.963 1.00 34.16 271 ARG A N 1
ATOM 2097 C CA . ARG A 1 271 ? 10.011 -2.953 11.927 1.00 34.16 271 ARG A CA 1
ATOM 2098 C C . ARG A 1 271 ? 8.503 -2.873 12.059 1.00 34.16 271 ARG A C 1
ATOM 2100 O O . ARG A 1 271 ? 7.847 -2.352 11.157 1.00 34.16 271 ARG A O 1
ATOM 2107 N N . LEU A 1 272 ? 7.977 -3.402 13.160 1.00 30.62 272 LEU A N 1
ATOM 2108 C CA . LEU A 1 272 ? 6.676 -2.986 13.658 1.00 30.62 272 LEU A CA 1
ATOM 2109 C C . LEU A 1 272 ? 6.922 -1.998 14.801 1.00 30.62 272 LEU A C 1
ATOM 2111 O O . LEU A 1 272 ? 7.533 -2.392 15.786 1.00 30.62 272 LEU A O 1
ATOM 2115 N N . ASN A 1 273 ? 6.501 -0.737 14.687 1.00 31.89 273 ASN A N 1
ATOM 2116 C CA . ASN A 1 273 ? 6.398 0.113 15.879 1.00 31.89 273 ASN A CA 1
ATOM 2117 C C . ASN A 1 273 ? 4.990 -0.050 16.424 1.00 31.89 273 ASN A C 1
ATOM 2119 O O . ASN A 1 273 ? 4.044 0.462 15.823 1.00 31.89 273 ASN A O 1
ATOM 2123 N N . LEU A 1 274 ? 4.846 -0.757 17.541 1.00 33.88 274 LEU A N 1
ATOM 2124 C CA . LEU A 1 274 ? 3.619 -0.748 18.330 1.00 33.88 274 LEU A CA 1
ATOM 2125 C C . LEU A 1 274 ? 3.528 0.598 19.050 1.00 33.88 274 LEU A C 1
ATOM 2127 O O . LEU A 1 274 ? 3.943 0.748 20.198 1.00 33.88 274 LEU A O 1
ATOM 2131 N N . VAL A 1 275 ? 3.003 1.613 18.368 1.00 35.59 275 VAL A N 1
ATOM 2132 C CA . VAL A 1 275 ? 2.710 2.895 19.009 1.00 35.59 275 VAL A CA 1
ATOM 2133 C C . VAL A 1 275 ? 1.524 2.663 19.944 1.00 35.59 275 VAL A C 1
ATOM 2135 O O . VAL A 1 275 ? 0.367 2.787 19.553 1.00 35.59 275 VAL A O 1
ATOM 2138 N N . GLN A 1 276 ? 1.827 2.262 21.180 1.00 33.09 276 GLN A N 1
ATOM 2139 C CA . GLN A 1 276 ? 0.828 1.973 22.204 1.00 33.09 276 GLN A CA 1
ATOM 2140 C C . GLN A 1 276 ? 0.091 3.234 22.668 1.00 33.09 276 GLN A C 1
ATOM 2142 O O . GLN A 1 276 ? -0.983 3.113 23.234 1.00 33.09 276 GLN A O 1
ATOM 2147 N N . ASP A 1 277 ? 0.602 4.418 22.329 1.00 30.84 277 ASP A N 1
ATOM 2148 C CA . ASP A 1 277 ? -0.099 5.690 22.436 1.00 30.84 277 ASP A CA 1
ATOM 2149 C C . ASP A 1 277 ? 0.444 6.636 21.361 1.00 30.84 277 ASP A C 1
ATOM 2151 O O . ASP A 1 277 ? 1.557 7.155 21.470 1.00 30.84 277 ASP A O 1
ATOM 2155 N N . PHE A 1 278 ? -0.336 6.894 20.307 1.00 36.03 278 PHE A N 1
ATOM 2156 C CA . PHE A 1 278 ? -0.195 8.191 19.650 1.00 36.03 278 PHE A CA 1
ATOM 2157 C C . PHE A 1 278 ? -0.560 9.194 20.743 1.00 36.03 278 PHE A C 1
ATOM 2159 O O . PHE A 1 278 ? -1.645 9.044 21.318 1.00 36.03 278 PHE A O 1
ATOM 2166 N N . PRO A 1 279 ? 0.273 10.197 21.071 1.00 30.05 279 PRO A N 1
ATOM 2167 C CA . PRO A 1 279 ? -0.214 11.254 21.929 1.00 30.05 279 PRO A CA 1
ATOM 2168 C C . PRO A 1 279 ? -1.496 11.776 21.279 1.00 30.05 279 PRO A C 1
ATOM 2170 O O . PRO A 1 279 ? -1.490 12.221 20.131 1.00 30.05 279 PRO A O 1
ATOM 2173 N N . GLN A 1 280 ? -2.601 11.728 22.022 1.00 31.12 280 GLN A N 1
ATOM 2174 C CA . GLN A 1 280 ? -3.896 12.333 21.684 1.00 31.12 280 GLN A CA 1
ATOM 2175 C C . GLN A 1 280 ? -3.794 13.868 21.471 1.00 31.12 280 GLN A C 1
ATOM 2177 O O . GLN A 1 280 ? -4.794 14.571 21.369 1.00 31.12 280 GLN A O 1
ATOM 2182 N N . ALA A 1 281 ? -2.584 14.414 21.347 1.00 28.09 281 ALA A N 1
ATOM 2183 C CA . ALA A 1 281 ? -2.242 15.817 21.202 1.00 28.09 281 ALA A CA 1
ATOM 2184 C C . ALA A 1 281 ? -2.345 16.343 19.755 1.00 28.09 281 ALA A C 1
ATOM 2186 O O . ALA A 1 281 ? -1.634 17.269 19.382 1.00 28.09 281 ALA A O 1
ATOM 2187 N N . LEU A 1 282 ? -3.261 15.798 18.949 1.00 29.41 282 LEU A N 1
ATOM 2188 C CA . LEU A 1 282 ? -3.859 16.544 17.828 1.00 29.41 282 LEU A CA 1
ATOM 2189 C C . LEU A 1 282 ? -5.376 16.729 17.997 1.00 29.41 282 LEU A C 1
ATOM 2191 O O . LEU A 1 282 ? -6.058 17.158 17.072 1.00 29.41 282 LEU A O 1
ATOM 2195 N N . SER A 1 283 ? -5.904 16.450 19.195 1.00 26.17 283 SER A N 1
ATOM 2196 C CA . SER A 1 283 ? -7.308 16.666 19.554 1.00 26.17 283 SER A CA 1
ATOM 2197 C C . SER A 1 283 ? -7.447 17.616 20.744 1.00 26.17 283 SER A C 1
ATOM 2199 O O . SER A 1 283 ? -7.992 17.229 21.767 1.00 26.17 283 SER A O 1
ATOM 2201 N N . VAL A 1 284 ? -6.987 18.867 20.640 1.00 21.41 284 VAL A N 1
ATOM 2202 C CA . VAL A 1 284 ? -7.496 19.955 21.498 1.00 21.41 284 VAL A CA 1
ATOM 2203 C C . VAL A 1 284 ? -7.472 21.262 20.697 1.00 21.41 284 VAL A C 1
ATOM 2205 O O . VAL A 1 284 ? -6.457 21.553 20.073 1.00 21.41 284 VAL A O 1
ATOM 2208 N N . VAL A 1 285 ? -8.570 22.037 20.808 1.00 21.80 285 VAL A N 1
ATOM 2209 C CA . VAL A 1 285 ? -8.794 23.454 20.415 1.00 21.80 285 VAL A CA 1
ATOM 2210 C C . VAL A 1 285 ? -9.389 23.664 19.002 1.00 21.80 285 VAL A C 1
ATOM 2212 O O . VAL A 1 285 ? -8.668 23.580 18.022 1.00 21.80 285 VAL A O 1
ATOM 2215 N N . TRP A 1 286 ? -10.660 24.024 18.751 1.00 23.19 286 TRP A N 1
ATOM 2216 C CA . TRP A 1 286 ? -11.895 24.215 19.537 1.00 23.19 286 TRP A CA 1
ATOM 2217 C C . TRP A 1 286 ? -13.102 24.209 18.572 1.00 23.19 286 TRP A C 1
ATOM 2219 O O . TRP A 1 286 ? -13.056 24.841 17.518 1.00 23.19 286 TRP A O 1
ATOM 2229 N N . VAL A 1 287 ? -14.230 23.621 18.989 1.00 21.75 287 VAL A N 1
ATOM 2230 C CA . VAL A 1 287 ? -15.554 24.175 18.664 1.00 21.75 287 VAL A CA 1
ATOM 2231 C C . VAL A 1 287 ? -15.973 25.016 19.863 1.00 21.75 287 VAL A C 1
ATOM 2233 O O . VAL A 1 287 ? -16.295 24.474 20.916 1.00 21.75 287 VAL A O 1
ATOM 2236 N N . GLN A 1 288 ? -16.013 26.336 19.697 1.00 21.72 288 GLN A N 1
ATOM 2237 C CA . GLN A 1 288 ? -16.881 27.199 20.492 1.00 21.72 288 GLN A CA 1
ATOM 2238 C C . GLN A 1 288 ? -17.614 28.143 19.534 1.00 21.72 288 GLN A C 1
ATOM 2240 O O . GLN A 1 288 ? -17.017 28.799 18.682 1.00 21.72 288 GLN A O 1
ATOM 2245 N N . ARG A 1 289 ? -18.947 28.113 19.610 1.00 23.77 289 ARG A N 1
ATOM 2246 C CA . ARG A 1 289 ? -19.876 28.848 18.745 1.00 23.77 289 ARG A CA 1
ATOM 2247 C C . ARG A 1 289 ? -19.764 30.374 18.950 1.00 23.77 289 ARG A C 1
ATOM 2249 O O . ARG A 1 289 ? -20.106 30.823 20.032 1.00 23.77 289 ARG A O 1
ATOM 2256 N N . GLN A 1 290 ? -19.414 31.082 17.860 1.00 22.73 290 GLN A N 1
ATOM 2257 C CA . GLN A 1 290 ? -19.915 32.379 17.313 1.00 22.73 290 GLN A CA 1
ATOM 2258 C C . GLN A 1 290 ? -19.968 33.665 18.188 1.00 22.73 290 GLN A C 1
ATOM 2260 O O . GLN A 1 290 ? -20.039 33.547 19.404 1.00 22.73 290 GLN A O 1
ATOM 2265 N N . PRO A 1 291 ? -20.082 34.900 17.613 1.00 31.78 291 PRO A N 1
ATOM 2266 C CA . PRO A 1 291 ? -19.988 35.359 16.207 1.00 31.78 291 PRO A CA 1
ATOM 2267 C C . PRO A 1 291 ? -18.999 36.543 15.970 1.00 31.78 291 PRO A C 1
ATOM 2269 O O . PRO A 1 291 ? -18.480 37.121 16.912 1.00 31.78 291 PRO A O 1
ATOM 2272 N N . LEU A 1 292 ? -18.795 36.899 14.686 1.00 25.42 292 LEU A N 1
ATOM 2273 C CA . LEU A 1 292 ? -18.384 38.207 14.116 1.00 25.42 292 LEU A CA 1
ATOM 2274 C C . LEU A 1 292 ? -17.446 39.139 14.929 1.00 25.42 292 LEU A C 1
ATOM 2276 O O . LEU A 1 292 ? -17.869 39.706 15.924 1.00 25.42 292 LEU A O 1
ATOM 2280 N N . PHE A 1 293 ? -16.266 39.466 14.381 1.00 21.52 293 PHE A N 1
ATOM 2281 C CA . PHE A 1 293 ? -15.867 40.818 13.918 1.00 21.52 293 PHE A CA 1
ATOM 2282 C C . PHE A 1 293 ? -14.351 40.870 13.617 1.00 21.52 293 PHE A C 1
ATOM 2284 O O . PHE A 1 293 ? -13.531 40.593 14.477 1.00 21.52 293 PHE A O 1
ATOM 2291 N N . VAL A 1 294 ? -14.040 41.259 12.374 1.00 25.23 294 VAL A N 1
ATOM 2292 C CA . VAL A 1 294 ? -12.949 42.142 11.904 1.00 25.23 294 VAL A CA 1
ATOM 2293 C C . VAL A 1 294 ? -11.486 41.868 12.316 1.00 25.23 294 VAL A C 1
ATOM 2295 O O . VAL A 1 294 ? -11.103 41.801 13.474 1.00 25.23 294 VAL A O 1
ATOM 2298 N N . ALA A 1 295 ? -10.659 41.821 11.268 1.00 31.50 295 ALA A N 1
ATOM 2299 C CA . ALA A 1 295 ? -9.205 41.715 11.230 1.00 31.50 295 ALA A CA 1
ATOM 2300 C C . ALA A 1 295 ? -8.424 42.651 12.172 1.00 31.50 295 ALA A C 1
ATOM 2302 O O . ALA A 1 295 ? -8.771 43.824 12.293 1.00 31.50 295 ALA A O 1
ATOM 2303 N N . HIS A 1 296 ? -7.257 42.191 12.642 1.00 23.38 296 HIS A N 1
ATOM 2304 C CA . HIS A 1 296 ? -6.016 42.975 12.573 1.00 23.38 296 HIS A CA 1
ATOM 2305 C C . HIS A 1 296 ? -4.760 42.098 12.667 1.00 23.38 296 HIS A C 1
ATOM 2307 O O . HIS A 1 296 ? -4.744 41.058 13.321 1.00 23.38 296 HIS A O 1
ATOM 2313 N N . ALA A 1 297 ? -3.729 42.539 11.947 1.00 35.31 297 ALA A N 1
ATOM 2314 C CA . ALA A 1 297 ? -2.397 41.959 11.872 1.00 35.31 297 ALA A CA 1
ATOM 2315 C C . ALA A 1 297 ? -1.737 41.864 13.259 1.00 35.31 297 ALA A C 1
ATOM 2317 O O . ALA A 1 297 ? -1.790 42.809 14.039 1.00 35.31 297 ALA A O 1
ATOM 2318 N N . GLY A 1 298 ? -1.110 40.723 13.544 1.00 31.47 298 GLY A N 1
ATOM 2319 C CA . GLY A 1 298 ? -0.390 40.481 14.801 1.00 31.47 298 GLY A CA 1
ATOM 2320 C C . GLY A 1 298 ? 0.034 39.024 15.018 1.00 31.47 298 GLY A C 1
ATOM 2321 O O . GLY A 1 298 ? 0.876 38.749 15.860 1.00 31.47 298 GLY A O 1
ATOM 2322 N N . PHE A 1 299 ? -0.495 38.075 14.238 1.00 29.22 299 PHE A N 1
ATOM 2323 C CA . PHE A 1 299 ? -0.211 36.646 14.436 1.00 29.22 299 PHE A CA 1
ATOM 2324 C C . PHE A 1 299 ? 1.056 36.131 13.721 1.00 29.22 299 PHE A C 1
ATOM 2326 O O . PHE A 1 299 ? 1.424 34.974 13.897 1.00 29.22 299 PHE A O 1
ATOM 2333 N N . LEU A 1 300 ? 1.740 36.962 12.921 1.00 30.98 300 LEU A N 1
ATOM 2334 C CA 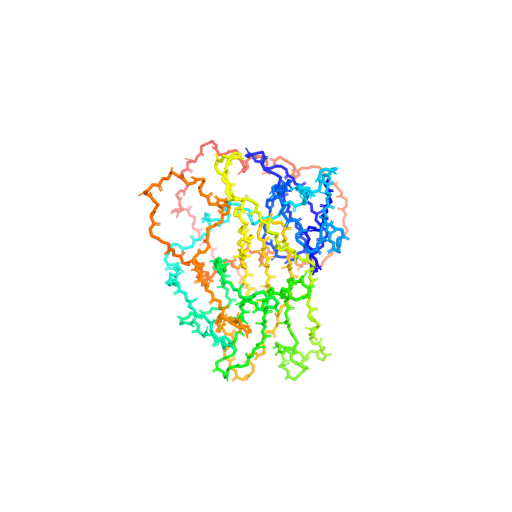. LEU A 1 300 ? 2.946 36.539 12.193 1.00 30.98 300 LEU A CA 1
ATOM 2335 C C . LEU A 1 300 ? 4.253 36.650 13.000 1.00 30.98 300 LEU A C 1
ATOM 2337 O O . LEU A 1 300 ? 5.203 35.959 12.653 1.00 30.98 300 LEU A O 1
ATOM 2341 N N . GLU A 1 301 ? 4.321 37.450 14.069 1.00 31.94 301 GLU A N 1
ATOM 2342 C CA . GLU A 1 301 ? 5.570 37.605 14.846 1.00 31.94 301 GLU A CA 1
ATOM 2343 C C . GLU A 1 301 ? 5.794 36.470 15.860 1.00 31.94 301 GLU A C 1
ATOM 2345 O O . GLU A 1 301 ? 6.920 36.016 16.042 1.00 31.94 301 GLU A O 1
ATOM 2350 N N . LEU A 1 302 ? 4.728 35.911 16.441 1.00 33.09 302 LEU A N 1
ATOM 2351 C CA . LEU A 1 302 ? 4.833 34.861 17.469 1.00 33.09 302 LEU A CA 1
ATOM 2352 C C . LEU A 1 302 ? 5.204 33.472 16.924 1.00 33.09 302 LEU A C 1
ATOM 2354 O O . LEU A 1 302 ? 5.685 32.629 17.678 1.00 33.09 302 LEU A O 1
ATOM 2358 N N . LEU A 1 303 ? 5.012 33.221 15.624 1.00 33.56 303 LEU A N 1
ATOM 2359 C CA . LEU A 1 303 ? 5.441 31.965 14.997 1.00 33.56 303 LEU A CA 1
ATOM 2360 C C . LEU A 1 303 ? 6.935 31.983 14.618 1.00 33.56 303 LEU A C 1
ATOM 2362 O O . LEU A 1 303 ? 7.512 30.923 14.389 1.00 33.56 303 LEU A O 1
ATOM 2366 N N . HIS A 1 304 ? 7.562 33.163 14.558 1.00 33.59 304 HIS A N 1
ATOM 2367 C CA . HIS A 1 304 ? 8.979 33.300 14.215 1.00 33.59 304 HIS A CA 1
ATOM 2368 C C . HIS A 1 304 ? 9.889 33.074 15.434 1.00 33.59 304 HIS A C 1
ATOM 2370 O O . HIS A 1 304 ? 10.882 32.363 15.324 1.00 33.59 304 HIS A O 1
ATOM 2376 N N . GLU A 1 305 ? 9.504 33.550 16.623 1.00 34.31 305 GLU A N 1
ATOM 2377 C CA . GLU A 1 305 ? 10.322 33.391 17.841 1.00 34.31 305 GLU A CA 1
ATOM 2378 C C . GLU A 1 305 ? 10.322 31.967 18.430 1.00 34.31 305 GLU A C 1
ATOM 2380 O O . GLU A 1 305 ? 11.259 31.593 19.130 1.00 34.31 305 GLU A O 1
ATOM 2385 N N . ALA A 1 306 ? 9.317 31.133 18.137 1.00 35.78 306 ALA A N 1
ATOM 2386 C CA . ALA A 1 306 ? 9.262 29.755 18.644 1.00 35.78 306 ALA A CA 1
ATOM 2387 C C . ALA A 1 306 ? 10.081 28.744 17.810 1.00 35.78 306 ALA A C 1
ATOM 2389 O O . ALA A 1 306 ? 10.271 27.608 18.248 1.00 35.78 306 ALA A O 1
ATOM 2390 N N . LEU A 1 307 ? 10.553 29.135 16.618 1.00 42.06 307 LEU A N 1
ATOM 2391 C CA . LEU A 1 307 ? 11.334 28.277 15.716 1.00 42.06 307 LEU A CA 1
ATOM 2392 C C . LEU A 1 307 ? 12.828 28.640 15.655 1.00 42.06 307 LEU A C 1
ATOM 2394 O O . LEU A 1 307 ? 13.612 27.821 15.176 1.00 42.06 307 LEU A O 1
ATOM 2398 N N . ASP A 1 308 ? 13.241 29.778 16.221 1.00 32.31 308 ASP A N 1
ATOM 2399 C CA . ASP A 1 308 ? 14.653 30.130 16.406 1.00 32.31 308 ASP A CA 1
ATOM 2400 C C . ASP A 1 308 ? 15.144 29.711 17.800 1.00 32.31 308 ASP A C 1
ATOM 2402 O O . ASP A 1 308 ? 15.186 30.468 18.770 1.00 32.31 308 ASP A O 1
ATOM 2406 N N . GLY A 1 309 ? 15.541 28.444 17.904 1.00 32.66 309 GLY A N 1
ATOM 2407 C CA . GLY A 1 309 ? 16.210 27.898 19.079 1.00 32.66 309 GLY A CA 1
ATOM 2408 C C . GLY A 1 309 ? 17.646 28.407 19.222 1.00 32.66 309 GLY A C 1
ATOM 2409 O O . GLY A 1 309 ? 18.591 27.675 18.938 1.00 32.66 309 GLY A O 1
ATOM 2410 N N . ALA A 1 310 ? 17.826 29.620 19.740 1.00 37.22 310 ALA A N 1
ATOM 2411 C CA . ALA A 1 310 ? 19.082 30.064 20.337 1.00 37.22 310 ALA A CA 1
ATOM 2412 C C . ALA A 1 310 ? 18.800 30.635 21.736 1.00 37.22 310 ALA A C 1
ATOM 2414 O O . ALA A 1 310 ? 18.294 31.740 21.871 1.00 37.22 310 ALA A O 1
ATOM 2415 N N . HIS A 1 311 ? 19.170 29.850 22.758 1.00 32.47 311 HIS A N 1
ATOM 2416 C CA . HIS A 1 311 ? 19.037 30.065 24.213 1.00 32.47 311 HIS A CA 1
ATOM 2417 C C . HIS A 1 311 ? 17.898 29.306 24.906 1.00 32.47 311 HIS A C 1
ATOM 2419 O O . HIS A 1 311 ? 16.941 29.871 25.423 1.00 32.47 311 HIS A O 1
ATOM 2425 N N . ALA A 1 312 ? 18.090 27.995 25.061 1.00 33.62 312 ALA A N 1
ATOM 2426 C CA . ALA A 1 312 ? 17.455 27.258 26.145 1.00 33.62 312 ALA A CA 1
ATOM 2427 C C . ALA A 1 312 ? 18.070 27.695 27.493 1.00 33.62 312 ALA A C 1
ATOM 2429 O O . ALA A 1 312 ? 19.180 27.283 27.836 1.00 33.62 312 ALA A O 1
ATOM 2430 N N . GLN A 1 313 ? 17.353 28.509 28.272 1.00 31.98 313 GLN A N 1
ATOM 2431 C CA . GLN A 1 313 ? 17.545 28.579 29.722 1.00 31.98 313 GLN A CA 1
ATOM 2432 C C . GLN A 1 313 ? 16.364 27.916 30.435 1.00 31.98 313 GLN A C 1
ATOM 2434 O O . GLN A 1 313 ? 15.195 28.151 30.149 1.00 31.98 313 GLN A O 1
ATOM 2439 N N . ARG A 1 314 ? 16.733 27.025 31.351 1.00 30.38 314 ARG A N 1
ATOM 2440 C CA . ARG A 1 314 ? 15.904 26.152 32.178 1.00 30.38 314 ARG A CA 1
ATOM 2441 C C . ARG A 1 314 ? 15.003 26.997 33.092 1.00 30.38 314 ARG A C 1
ATOM 2443 O O . ARG A 1 314 ? 15.517 27.655 33.991 1.00 30.38 314 ARG A O 1
ATOM 2450 N N . LEU A 1 315 ? 13.687 26.972 32.882 1.00 28.73 315 LEU A N 1
ATOM 2451 C CA . LEU A 1 315 ? 12.714 27.540 33.822 1.00 28.73 315 LEU A CA 1
ATOM 2452 C C . LEU A 1 315 ? 12.351 26.481 34.874 1.00 28.73 315 LEU A C 1
ATOM 2454 O O . LEU A 1 315 ? 11.823 25.421 34.543 1.00 28.73 315 LEU A O 1
ATOM 2458 N N . ASP A 1 316 ? 12.704 26.764 36.129 1.00 26.27 316 ASP A N 1
ATOM 2459 C CA . ASP A 1 316 ? 12.422 25.943 37.308 1.00 26.27 316 ASP A CA 1
ATOM 2460 C C . ASP A 1 316 ? 10.997 26.219 37.813 1.00 26.27 316 ASP A C 1
ATOM 2462 O O . ASP A 1 316 ? 10.642 27.354 38.135 1.00 26.27 316 ASP A O 1
ATOM 2466 N N . VAL A 1 317 ? 10.164 25.180 37.863 1.00 32.94 317 VAL A N 1
ATOM 2467 C CA . VAL A 1 317 ? 8.756 25.258 38.280 1.00 32.94 317 VAL A CA 1
ATOM 2468 C C . VAL A 1 317 ? 8.666 24.908 39.766 1.00 32.94 317 VAL A C 1
ATOM 2470 O O . VAL A 1 317 ? 8.085 23.899 40.152 1.00 32.94 317 VAL A O 1
ATOM 2473 N N . SER A 1 318 ? 9.292 25.721 40.617 1.00 26.94 318 SER A N 1
ATOM 2474 C CA . SER A 1 318 ? 9.247 25.559 42.080 1.00 26.94 318 SER A CA 1
ATOM 2475 C C . SER A 1 318 ? 8.572 26.730 42.808 1.00 26.94 318 SER A C 1
ATOM 2477 O O . SER A 1 318 ? 8.390 26.680 44.023 1.00 26.94 318 SER A O 1
ATOM 2479 N N . SER A 1 319 ? 8.106 27.760 42.089 1.00 33.38 319 SER A N 1
ATOM 2480 C CA . SER A 1 319 ? 7.530 28.960 42.708 1.00 33.38 319 SER A CA 1
ATOM 2481 C C . SER A 1 319 ? 6.277 29.491 42.004 1.00 33.38 319 SER A C 1
ATOM 2483 O O . SER A 1 319 ? 6.271 30.618 41.518 1.00 33.38 319 SER A O 1
ATOM 2485 N N . MET A 1 320 ? 5.184 28.726 41.963 1.00 27.09 320 MET A N 1
ATOM 2486 C CA . MET A 1 320 ? 3.854 29.321 41.758 1.00 27.09 320 MET A CA 1
ATOM 2487 C C . MET A 1 320 ? 2.833 28.673 42.692 1.00 27.09 320 MET A C 1
ATOM 2489 O O . MET A 1 320 ? 2.338 27.572 42.472 1.00 27.09 320 MET A O 1
ATOM 2493 N N . THR A 1 321 ? 2.554 29.384 43.779 1.00 27.97 321 THR A N 1
ATOM 2494 C CA . THR A 1 321 ? 1.504 29.117 44.758 1.00 27.97 321 THR A CA 1
ATOM 2495 C C . THR A 1 321 ? 0.129 29.397 44.148 1.00 27.97 321 THR A C 1
ATOM 2497 O O . THR A 1 321 ? -0.181 30.527 43.781 1.00 27.97 321 THR A O 1
ATOM 2500 N N . LEU A 1 322 ? -0.716 28.367 44.069 1.00 29.53 322 LEU A N 1
ATOM 2501 C CA . LEU A 1 322 ? -2.140 28.487 43.748 1.00 29.53 322 LEU A CA 1
ATOM 2502 C C . LEU A 1 322 ? -2.931 28.840 45.018 1.00 29.53 322 LEU A C 1
ATOM 2504 O O . LEU A 1 322 ? -2.893 28.104 46.003 1.00 29.53 322 LEU A O 1
ATOM 2508 N N . LEU A 1 323 ? -3.666 29.952 44.984 1.00 24.42 323 LEU A N 1
ATOM 2509 C CA . LEU A 1 323 ? -4.715 30.286 45.954 1.00 24.42 323 LEU A CA 1
ATOM 2510 C C . LEU A 1 323 ? -6.077 29.820 45.401 1.00 24.42 323 LEU A C 1
ATOM 2512 O O . LEU A 1 323 ? -6.372 30.121 44.244 1.00 24.42 323 LEU A O 1
ATOM 2516 N N . PRO A 1 324 ? -6.918 29.109 46.182 1.00 35.50 324 PRO A N 1
ATOM 2517 C CA . PRO A 1 324 ? -8.196 28.592 45.705 1.00 35.50 324 PRO A CA 1
ATOM 2518 C C . PRO A 1 324 ? -9.362 29.502 46.109 1.00 35.50 324 PRO A C 1
ATOM 2520 O O . PRO A 1 324 ? -9.487 29.899 47.268 1.00 35.50 324 PRO A O 1
ATOM 2523 N N . SER A 1 325 ? -10.237 29.833 45.162 1.00 26.44 325 SER A N 1
ATOM 2524 C CA . SER A 1 325 ? -11.592 30.388 45.367 1.00 26.44 325 SER A CA 1
ATOM 2525 C C . SER A 1 325 ? -12.233 30.537 43.974 1.00 26.44 325 SER A C 1
ATOM 2527 O O . SER A 1 325 ? -11.538 30.936 43.054 1.00 26.44 325 SER A O 1
ATOM 2529 N N . PHE A 1 326 ? -13.494 30.247 43.664 1.00 24.58 326 PHE A N 1
ATOM 2530 C CA . PHE A 1 326 ? -14.713 29.975 44.417 1.00 24.58 326 PHE A CA 1
ATOM 2531 C C . PHE A 1 326 ? -15.638 29.145 43.497 1.00 24.58 326 PHE A C 1
ATOM 2533 O O . PHE A 1 326 ? -15.727 29.415 42.302 1.00 24.58 326 PHE A O 1
ATOM 2540 N N . LEU A 1 327 ? -16.344 28.166 44.067 1.00 31.53 327 LEU A N 1
ATOM 2541 C CA . LEU A 1 327 ? -17.568 27.580 43.511 1.00 31.53 327 LEU A CA 1
ATOM 2542 C C . LEU A 1 327 ? -18.706 28.603 43.628 1.00 31.53 327 LEU A C 1
ATOM 2544 O O . LEU A 1 327 ? -18.921 29.089 44.738 1.00 31.53 327 LEU A O 1
ATOM 2548 N N . ALA A 1 328 ? -19.455 28.866 42.553 1.00 29.09 328 ALA A N 1
ATOM 2549 C CA . ALA A 1 328 ? -20.904 29.114 42.582 1.00 29.09 328 ALA A CA 1
ATOM 2550 C C . ALA A 1 328 ? -21.468 29.408 41.179 1.00 29.09 328 ALA A C 1
ATOM 2552 O O . ALA A 1 328 ? -20.857 30.154 40.419 1.00 29.09 328 ALA A O 1
ATOM 2553 N N . SER A 1 329 ? -22.679 28.868 40.974 1.00 31.47 329 SER A N 1
ATOM 2554 C CA . SER A 1 329 ? -23.681 29.038 39.902 1.00 31.47 329 SER A CA 1
ATOM 2555 C C . SER A 1 329 ? -23.389 28.433 38.536 1.00 31.47 329 SER A C 1
ATOM 2557 O O . SER A 1 329 ? -22.561 29.007 37.800 1.00 31.47 329 SER A O 1
#

Organism: NCBI:txid1317063

InterPro domains:
  IPR013189 Glycosyl hydrolase family 32, C-terminal [PF08244] (80-244)
  IPR013320 Concanavalin A-like lectin/glucanase domain superfamily [SSF49899] (80-234)

Sequence (329 aa):
MVGVSDRCDWYASSIYTDNNDKNVLIGWMLSVPREVGVAIVRDIYDVDQHLVGKGDWIVSDSKDIIKTLGVKPLSNLQLLRNENSLEHVASVSVNGLSQVLNLTGASFELIAEVADFERGNEVGFEVRRSSTGDKETTIVYDDAEKKVIIDRSKGSTADCAVFADNNVKPISESIWGHFYLHDLFYGASQSDVCETTREKLSFHVFVNVSSIEVFVNDRFSLSARIYPCATQSKSDGIALTASGDAIFRAGWPGSRGPPCRDSQAPRWSLRLNLVQDFPQALSVVWVQRQPLFVAHAGFLELLHEALDGAHAQRLDVSSMTLLPSFLAS

Radius of gyration: 23.71 Å; chains: 1; bounding box: 59×64×72 Å